Protein AF-A0A6J8CCS8-F1 (afdb_monomer)

Foldseek 3Di:
DDDDDFDDFPVDDDAGFQKAFPVVRGTHHPVRVVVQCPDPVRVPTDIDGDPDDPPVPQDADPVPRAGFFKAFPVVRDTDGPVCCVPVVVPTDIDTPVVVVVVVVVVVVVVVVVVVVVVVVVVVVVVVVVVVVVVVVVVVVVLLVVLVVVVVVVVVVVVVVVVVVVVVVVVVVVVVQVVLVVLVVVLVVLVVVLVVVVVVCPPPDPVVVVVVVVVSVVVNVPRDDRDDDDDDDDDDDDDDADPVNVCVSRPDDDDDPPDPDPPPDPDDDDDDDDDDDDDDDDDDDDDDDDDDDDDDDDPDDDPPVVVPPDPPCVVDDPPDPPPPPPPPDPPDDDDDDDDDDDDDDDDDDDDD

Nearest PDB structures (foldseek):
  6qaj-assembly1_B  TM=3.829E-01  e=9.002E-06  Tequatrovirus T4
  6h3a-assembly1_F  TM=3.407E-01  e=1.967E-05  Homo sapiens
  2csv-assembly1_A  TM=7.815E-01  e=1.418E-02  Homo sapiens

Organism: Mytilus coruscus (NCBI:txid42192)

InterPro domains:
  IPR000315 B-box-type zinc finger [PF00643] (58-94)
  IPR000315 B-box-type zinc finger [PS50119] (9-47)
  IPR000315 B-box-type zinc finger [PS50119] (56-96)
  IPR000315 B-box-type zinc finger [SM00336] (4-50)
  IPR000315 B-box-type zinc finger [SM00336] (56-96)
  IPR047153 TRIM45/56/19-like [PTHR25462] (4-299)

Solvent-accessible surface area (backbone atoms only — not comparable to full-atom values): 22884 Å² total; per-residue (Å²): 137,86,82,79,83,79,45,67,18,77,86,46,99,84,36,67,23,52,33,21,33,73,83,73,75,43,40,22,14,74,70,53,43,57,56,43,42,69,36,91,86,41,48,84,60,53,70,42,73,42,94,68,73,85,63,83,74,75,54,56,34,89,92,70,76,36,53,54,59,33,28,32,65,82,72,75,41,78,31,21,75,64,46,44,64,72,77,40,64,84,54,57,71,42,51,40,71,60,49,52,52,52,50,50,52,51,51,48,55,51,48,53,51,50,52,53,49,51,51,52,53,50,53,51,51,52,52,52,49,51,51,52,54,49,51,53,51,52,53,52,50,52,56,50,51,54,51,52,54,49,51,51,54,51,51,50,52,52,50,52,54,53,48,54,51,50,55,50,48,54,54,50,51,52,53,50,50,54,51,48,53,53,50,53,52,52,49,52,54,51,50,52,51,51,51,54,58,66,69,45,77,84,59,55,69,83,69,41,52,64,52,52,54,51,52,49,56,57,57,74,68,53,82,86,79,77,83,79,86,81,84,86,88,84,86,84,85,82,87,85,53,73,70,58,47,37,74,73,74,52,81,92,82,79,77,88,78,70,87,71,78,84,85,76,85,74,90,82,83,86,83,89,82,88,82,90,82,90,76,92,78,90,75,92,76,90,81,88,82,91,79,88,75,96,74,87,68,90,70,76,81,79,68,73,76,74,74,82,57,75,69,63,84,77,52,78,91,81,74,80,79,75,81,80,81,81,84,77,88,80,86,78,91,87,88,87,81,84,82,87,82,83,88,79,91,79,88,85,82,91,132

Secondary structure (DSSP, 8-state):
-PPP-PEEPSS-TT-EE-EEETTTTEEE-HHHHHHHHHSTTTTT--EEESS--------B-TTT--B--EEETTTTEEE-HHHHHHTSTTS-EEEHHHHHHHHHHHHHHHHHHHHHHHHHHHHHHHHHHHHHHHHHHHHHHHHHHHHHHHHHHHHHHHHHHHHHHHHHHHHHHHHHHHHHHHHHHHHHHHHHHHHHHHHGGGS-HHHHHHHHHHHHHHHHTS--PPPPP-PPP---PPP--HHHHHHHH------S-----GGG-S--------------------------------------TTSSS-GGGGS------GGGSS------S---S--------------

pLDDT: mean 72.2, std 25.81, range [23.92, 97.44]

Sequence (351 aa):
MAQAAFKSCEICDGGLAHHYCQQCDQLFCENCKTSHLRTKISKNHTFSIGRDSHQEEKLFCAEHEEPFIFYCVDCDTVVCKLCAVKTHNRHYMSEINESVLKLKEQLTKYAESKVKGLRKDIEMLDQKTMEYQSEVRSVIQSIIEDSERMKDLIDRKAGELIKSLKEDEERNLKILSTANSKFSYNLHKVNKVQTTIEDAAYMSDVALLPKLQQLQAEIDKMETIRTPGIPTVRYTRKKISQNETSKLFGDLSFSKAICRNYATQGREDNDATQGREDKEYTSSHTSGVVIKTSRSYPTGKTTNLYGDISEDWKKPSRKIKQEAFLKNKRSQYIRDTSGNNGGSRLLILDT

Radius of gyration: 51.82 Å; Cα contacts (8 Å, |Δi|>4): 176; chains: 1; bounding box: 105×61×149 Å

Structure (mmCIF, N/CA/C/O backbone):
data_AF-A0A6J8CCS8-F1
#
_entry.id   AF-A0A6J8CCS8-F1
#
loop_
_atom_site.group_PDB
_atom_site.id
_atom_site.type_symbol
_atom_site.label_atom_id
_atom_site.label_alt_id
_atom_site.label_comp_id
_atom_site.label_asym_id
_atom_site.label_entity_id
_atom_site.label_seq_id
_atom_site.pdbx_PDB_ins_code
_atom_site.Cartn_x
_atom_site.Cartn_y
_atom_site.Cartn_z
_atom_site.occupancy
_atom_site.B_iso_or_equiv
_atom_site.auth_seq_id
_atom_site.auth_comp_id
_atom_site.auth_asym_id
_atom_site.auth_atom_id
_atom_site.pdbx_PDB_model_num
ATOM 1 N N . MET A 1 1 ? 53.476 31.188 -39.061 1.00 30.86 1 MET A N 1
ATOM 2 C CA . MET A 1 1 ? 53.759 30.528 -37.769 1.00 30.86 1 MET A CA 1
ATOM 3 C C . MET A 1 1 ? 52.425 30.078 -37.181 1.00 30.86 1 MET A C 1
ATOM 5 O O . MET A 1 1 ? 51.713 30.912 -36.641 1.00 30.86 1 MET A O 1
ATOM 9 N N . ALA A 1 2 ? 52.016 28.826 -37.399 1.00 29.56 2 ALA A N 1
ATOM 10 C CA . ALA A 1 2 ? 50.737 28.313 -36.900 1.00 29.56 2 ALA A CA 1
ATOM 11 C C . ALA A 1 2 ? 50.881 27.909 -35.422 1.00 29.56 2 ALA A C 1
ATOM 13 O O . ALA A 1 2 ? 51.753 27.111 -35.086 1.00 29.56 2 ALA A O 1
ATOM 14 N N . GLN A 1 3 ? 50.065 28.489 -34.540 1.00 28.14 3 GLN A N 1
ATOM 15 C CA . GLN A 1 3 ? 49.981 28.094 -33.132 1.00 28.14 3 GLN A CA 1
ATOM 16 C C . GLN A 1 3 ? 49.256 26.748 -33.027 1.00 28.14 3 GLN A C 1
ATOM 18 O O . GLN A 1 3 ? 48.087 26.640 -33.388 1.00 28.14 3 GLN A O 1
ATOM 23 N N . ALA A 1 4 ? 49.953 25.727 -32.527 1.00 39.09 4 ALA A N 1
ATOM 24 C CA . ALA A 1 4 ? 49.353 24.453 -32.155 1.00 39.09 4 ALA A CA 1
ATOM 25 C C . ALA A 1 4 ? 48.383 24.668 -30.980 1.00 39.09 4 ALA A C 1
ATOM 27 O O . ALA A 1 4 ? 48.774 25.174 -29.927 1.00 39.09 4 ALA A O 1
ATOM 28 N N . ALA A 1 5 ? 47.113 24.300 -31.154 1.00 41.84 5 ALA A N 1
ATOM 29 C CA . ALA A 1 5 ? 46.128 24.326 -30.080 1.00 41.84 5 ALA A CA 1
ATOM 30 C C . ALA A 1 5 ? 46.440 23.204 -29.072 1.00 41.84 5 ALA A C 1
ATOM 32 O O . ALA A 1 5 ? 46.293 22.021 -29.383 1.00 41.84 5 ALA A O 1
ATOM 33 N N . PHE A 1 6 ? 46.885 23.560 -27.864 1.00 53.25 6 PHE A N 1
ATOM 34 C CA . PHE A 1 6 ? 47.124 22.593 -26.791 1.00 53.25 6 PHE A CA 1
ATOM 35 C C . PHE A 1 6 ? 45.788 22.045 -26.261 1.00 53.25 6 PHE A C 1
ATOM 37 O O . PHE A 1 6 ? 44.951 22.802 -25.771 1.00 53.25 6 PHE A O 1
ATOM 44 N N . LYS A 1 7 ? 45.581 20.727 -26.375 1.00 70.75 7 LYS A N 1
ATOM 45 C CA . LYS A 1 7 ? 44.397 20.007 -25.868 1.00 70.75 7 LYS A CA 1
ATOM 46 C C . LYS A 1 7 ? 44.601 19.605 -24.397 1.00 70.75 7 LYS A C 1
ATOM 48 O O . LYS A 1 7 ? 45.738 19.471 -23.949 1.00 70.75 7 LYS A O 1
ATOM 53 N N . SER A 1 8 ? 43.524 19.416 -23.636 1.00 81.88 8 SER A N 1
ATOM 54 C CA . SER A 1 8 ? 43.581 18.954 -22.239 1.00 81.88 8 SER A CA 1
ATOM 55 C C . SER A 1 8 ? 43.917 17.460 -22.138 1.00 81.88 8 SER A C 1
ATOM 57 O O . SER A 1 8 ? 43.617 16.683 -23.042 1.00 81.88 8 SER A O 1
ATOM 59 N N . CYS A 1 9 ? 44.545 17.055 -21.034 1.00 85.06 9 CYS A N 1
ATOM 60 C CA . CYS A 1 9 ? 44.796 15.654 -20.694 1.00 85.06 9 CYS A CA 1
ATOM 61 C C . CYS A 1 9 ? 43.473 14.894 -20.517 1.00 85.06 9 CYS A C 1
ATOM 63 O O . CYS A 1 9 ? 42.579 15.360 -19.822 1.00 85.06 9 CYS A O 1
ATOM 65 N N . GLU A 1 10 ? 43.357 13.707 -21.112 1.00 84.62 10 GLU A N 1
ATOM 66 C CA . GLU A 1 10 ? 42.148 12.865 -21.029 1.00 84.62 10 GLU A CA 1
ATOM 67 C C . GLU A 1 10 ? 42.150 11.950 -19.793 1.00 84.62 10 GLU A C 1
ATOM 69 O O . GLU A 1 10 ? 41.200 11.209 -19.549 1.00 84.62 10 GLU A O 1
ATOM 74 N N . ILE A 1 11 ? 43.232 12.001 -19.011 1.00 87.06 11 ILE A N 1
ATOM 75 C CA . ILE A 1 11 ? 43.442 11.192 -17.803 1.00 87.06 11 ILE A CA 1
ATOM 76 C C . ILE A 1 11 ? 43.304 12.031 -16.527 1.00 87.06 11 ILE A C 1
ATOM 78 O O . ILE A 1 11 ? 43.035 11.485 -15.458 1.00 87.06 11 ILE A O 1
ATOM 82 N N . CYS A 1 12 ? 43.507 13.350 -16.608 1.00 84.81 12 CYS A N 1
ATOM 83 C CA . CYS A 1 12 ? 43.393 14.243 -15.460 1.00 84.81 12 CYS A CA 1
ATOM 84 C C . CYS A 1 12 ? 42.902 15.638 -15.860 1.00 84.81 12 CYS A C 1
ATOM 86 O O . CYS A 1 12 ? 43.260 16.151 -16.916 1.00 84.81 12 CYS A O 1
ATOM 88 N N . ASP A 1 13 ? 42.168 16.290 -14.962 1.00 75.75 13 ASP A N 1
ATOM 89 C CA . ASP A 1 13 ? 41.479 17.556 -15.251 1.00 75.75 13 ASP A CA 1
ATOM 90 C C . ASP A 1 13 ? 42.394 18.800 -15.275 1.00 75.75 13 ASP A C 1
ATOM 92 O O . ASP A 1 13 ? 41.928 19.905 -15.536 1.00 75.75 13 ASP A O 1
ATOM 96 N N . GLY A 1 14 ? 43.696 18.655 -14.993 1.00 69.56 14 GLY A N 1
ATOM 97 C CA . GLY A 1 14 ? 44.598 19.794 -14.745 1.00 69.56 14 GLY A CA 1
ATOM 98 C C . GLY A 1 14 ? 45.818 19.923 -15.661 1.00 69.56 14 GLY A C 1
ATOM 99 O O . GLY A 1 14 ? 46.591 20.864 -15.500 1.00 69.56 14 GLY A O 1
ATOM 100 N N . GLY A 1 15 ? 46.051 18.985 -16.585 1.00 76.38 15 GLY A N 1
ATOM 101 C CA . GLY A 1 15 ? 47.265 18.967 -17.410 1.00 76.38 15 GLY A CA 1
ATOM 102 C C . GLY A 1 15 ? 47.020 19.365 -18.863 1.00 76.38 15 GLY A C 1
ATOM 103 O O . GLY A 1 15 ? 46.109 18.835 -19.495 1.00 76.38 15 GLY A O 1
ATOM 104 N N . LEU A 1 16 ? 47.879 20.214 -19.434 1.00 79.81 16 LEU A N 1
ATOM 105 C CA . LEU A 1 16 ? 47.972 20.357 -20.890 1.00 79.81 16 LEU A CA 1
ATOM 106 C C . LEU A 1 16 ? 48.584 19.077 -21.475 1.00 79.81 16 LEU A C 1
ATOM 108 O O . LEU A 1 16 ? 49.623 18.597 -21.010 1.00 79.81 16 LEU A O 1
ATOM 112 N N . ALA A 1 17 ? 47.910 18.487 -22.460 1.00 81.75 17 ALA A N 1
ATOM 113 C CA . ALA A 1 17 ? 48.375 17.284 -23.123 1.00 81.75 17 ALA A CA 1
ATOM 114 C C . ALA A 1 17 ? 49.354 17.635 -24.241 1.00 81.75 17 ALA A C 1
ATOM 116 O O . ALA A 1 17 ? 49.004 18.293 -25.221 1.00 81.75 17 ALA A O 1
ATOM 117 N N . HIS A 1 18 ? 50.578 17.137 -24.095 1.00 79.69 18 HIS A N 1
ATOM 118 C CA . HIS A 1 18 ? 51.637 17.263 -25.094 1.00 79.69 18 HIS A CA 1
ATOM 119 C C . HIS A 1 18 ? 51.959 15.922 -25.758 1.00 79.69 18 HIS A C 1
ATOM 121 O O . HIS A 1 18 ? 52.613 15.908 -26.796 1.00 79.69 18 HIS A O 1
ATOM 127 N N . HIS A 1 19 ? 51.486 14.805 -25.192 1.00 84.19 19 HIS A N 1
ATOM 128 C CA . HIS A 1 19 ? 51.842 13.457 -25.627 1.00 84.19 19 HIS A CA 1
ATOM 129 C C . HIS A 1 19 ? 50.600 12.649 -25.984 1.00 84.19 19 HIS A C 1
ATOM 131 O O . HIS A 1 19 ? 49.616 12.665 -25.250 1.00 84.19 19 HIS A O 1
ATOM 137 N N . TYR A 1 20 ? 50.652 11.909 -27.082 1.00 85.88 20 TYR A N 1
ATOM 138 C CA . TYR A 1 20 ? 49.590 11.016 -27.533 1.00 85.88 20 TYR A CA 1
ATOM 139 C C . TYR A 1 20 ? 50.084 9.570 -27.511 1.00 85.88 20 TYR A C 1
ATOM 141 O O . TYR A 1 20 ? 51.125 9.277 -28.091 1.00 85.88 20 TYR A O 1
ATOM 149 N N . CYS A 1 21 ? 49.362 8.674 -26.837 1.00 86.62 21 CYS A N 1
ATOM 150 C CA . CYS A 1 21 ? 49.686 7.249 -26.811 1.00 86.62 21 CYS A CA 1
ATOM 151 C C . CYS A 1 21 ? 49.012 6.536 -27.986 1.00 86.62 21 CYS A C 1
ATOM 153 O O . CYS A 1 21 ? 47.787 6.429 -28.012 1.00 86.62 21 CYS A O 1
ATOM 155 N N . GLN A 1 22 ? 49.799 5.988 -28.913 1.00 82.56 22 GLN A N 1
ATOM 156 C CA . GLN A 1 22 ? 49.279 5.361 -30.136 1.00 82.56 22 GLN A CA 1
ATOM 157 C C . GLN A 1 22 ? 48.454 4.096 -29.863 1.00 82.56 22 GLN A C 1
ATOM 159 O O . GLN A 1 22 ? 47.491 3.818 -30.566 1.00 82.56 22 GLN A O 1
ATOM 164 N N . GLN A 1 23 ? 48.807 3.337 -28.824 1.00 87.50 23 GLN A N 1
ATOM 165 C CA . GLN A 1 23 ? 48.129 2.090 -28.463 1.00 87.50 23 GLN A CA 1
ATOM 166 C C . GLN A 1 23 ? 46.839 2.316 -27.662 1.00 87.50 23 GLN A C 1
ATOM 168 O O . GLN A 1 23 ? 45.975 1.444 -27.636 1.00 87.50 23 GLN A O 1
ATOM 173 N N . CYS A 1 24 ? 46.715 3.454 -26.974 1.00 85.50 24 CYS A N 1
ATOM 174 C CA . CYS A 1 24 ? 45.546 3.772 -26.148 1.00 85.50 24 CYS A CA 1
ATOM 175 C C . CYS A 1 24 ? 44.609 4.796 -26.796 1.00 85.50 24 CYS A C 1
ATOM 177 O O . CYS A 1 24 ? 43.526 5.004 -26.260 1.00 85.50 24 CYS A O 1
ATOM 179 N N . ASP A 1 25 ? 45.028 5.416 -27.905 1.00 84.06 25 ASP A N 1
ATOM 180 C CA . ASP A 1 25 ? 44.334 6.517 -28.584 1.00 84.06 25 ASP A CA 1
ATOM 181 C C . ASP A 1 25 ? 43.909 7.623 -27.605 1.00 84.06 25 ASP A C 1
ATOM 183 O O . ASP A 1 25 ? 42.755 8.038 -27.532 1.00 84.06 25 ASP A O 1
ATOM 187 N N . GLN A 1 26 ? 44.861 8.042 -26.767 1.00 85.31 26 GLN A N 1
ATOM 188 C CA . GLN A 1 26 ? 44.605 8.947 -25.648 1.00 85.31 26 GLN A CA 1
ATOM 189 C C . GLN A 1 26 ? 45.673 10.030 -25.523 1.00 85.31 26 GLN A C 1
ATOM 191 O O . GLN A 1 26 ? 46.853 9.806 -25.814 1.00 85.31 26 GLN A O 1
ATOM 196 N N . LEU A 1 27 ? 45.250 11.209 -25.063 1.00 87.06 27 LEU A N 1
ATOM 197 C CA . LEU A 1 27 ? 46.104 12.375 -24.826 1.00 87.06 27 LEU A CA 1
ATOM 198 C C . LEU A 1 27 ? 46.523 12.498 -23.355 1.00 87.06 27 LEU A C 1
ATOM 200 O O . LEU A 1 27 ? 45.697 12.502 -22.443 1.00 87.06 27 LEU A O 1
ATOM 204 N N . PHE A 1 28 ? 47.826 12.663 -23.132 1.00 88.50 28 PHE A N 1
ATOM 205 C CA . PHE A 1 28 ? 48.467 12.674 -21.823 1.00 88.50 28 PHE A CA 1
ATOM 206 C C . PHE A 1 28 ? 49.293 13.952 -21.624 1.00 88.50 28 PHE A C 1
ATOM 208 O O . PHE A 1 28 ? 50.039 14.394 -22.506 1.00 88.50 28 PHE A O 1
ATOM 215 N N . CYS A 1 29 ? 49.227 14.519 -20.419 1.00 90.19 29 CYS A N 1
ATOM 216 C CA . CYS A 1 29 ? 50.268 15.424 -19.932 1.00 90.19 29 CYS A CA 1
ATOM 217 C C . CYS A 1 29 ? 51.536 14.634 -19.552 1.00 90.19 29 CYS A C 1
ATOM 219 O O . CYS A 1 29 ? 51.493 13.408 -19.416 1.00 90.19 29 CYS A O 1
ATOM 221 N N . GLU A 1 30 ? 52.664 15.317 -19.339 1.00 87.31 30 GLU A N 1
ATOM 222 C CA . GLU A 1 30 ? 53.950 14.680 -18.989 1.00 87.31 30 GLU A CA 1
ATOM 223 C C . GLU A 1 30 ? 53.833 13.723 -17.783 1.00 87.31 30 GLU A C 1
ATOM 225 O O . GLU A 1 30 ? 54.311 12.586 -17.808 1.00 87.31 30 GLU A O 1
ATOM 230 N N . ASN A 1 31 ? 53.105 14.140 -16.744 1.00 88.50 31 ASN A N 1
ATOM 231 C CA . ASN A 1 31 ? 52.922 13.347 -15.525 1.00 88.50 31 ASN A CA 1
ATOM 232 C C . ASN A 1 31 ? 52.059 12.098 -15.759 1.00 88.50 31 ASN A C 1
ATOM 234 O O . ASN A 1 31 ? 52.303 11.038 -15.175 1.00 88.50 31 ASN A O 1
ATOM 238 N N . CYS A 1 32 ? 51.050 12.200 -16.627 1.00 90.00 32 CYS A N 1
ATOM 239 C CA . CYS A 1 32 ? 50.202 11.059 -16.955 1.00 90.00 32 CYS A CA 1
ATOM 240 C C . CYS A 1 32 ? 50.934 10.079 -17.880 1.00 90.00 32 CYS A C 1
ATOM 242 O O . CYS A 1 32 ? 50.815 8.876 -17.679 1.00 90.00 32 CYS A O 1
ATOM 244 N N . LYS A 1 33 ? 51.758 10.559 -18.823 1.00 89.69 33 LYS A N 1
ATOM 245 C CA . LYS A 1 33 ? 52.617 9.712 -19.670 1.00 89.69 33 LYS A CA 1
ATOM 246 C C . LYS A 1 33 ? 53.603 8.893 -18.839 1.00 89.69 33 LYS A C 1
ATOM 248 O O . LYS A 1 33 ? 53.708 7.682 -19.015 1.00 89.69 33 LYS A O 1
ATOM 253 N N . THR A 1 34 ? 54.327 9.541 -17.929 1.00 87.44 34 THR A N 1
ATOM 254 C CA . THR A 1 34 ? 55.315 8.865 -17.070 1.00 87.44 34 THR A CA 1
ATOM 255 C C . THR A 1 34 ? 54.656 7.822 -16.169 1.00 87.44 34 THR A C 1
ATOM 257 O O . THR A 1 34 ? 55.160 6.706 -16.037 1.00 87.44 34 THR A O 1
ATOM 260 N N . SER A 1 35 ? 53.484 8.140 -15.617 1.00 89.00 35 SER A N 1
ATOM 261 C CA . SER A 1 35 ? 52.681 7.190 -14.840 1.00 89.00 35 SER A CA 1
ATOM 262 C C . SER A 1 35 ? 52.191 6.015 -15.690 1.00 89.00 35 SER A C 1
ATOM 264 O O . SER A 1 35 ? 52.268 4.868 -15.249 1.00 89.00 35 SER A O 1
ATOM 266 N N . HIS A 1 36 ? 51.753 6.286 -16.922 1.00 90.69 36 HIS A N 1
ATOM 267 C CA . HIS A 1 36 ? 51.305 5.285 -17.890 1.00 90.69 36 HIS A CA 1
ATOM 268 C C . HIS A 1 36 ? 52.424 4.307 -18.250 1.00 90.69 36 HIS A C 1
ATOM 270 O O . HIS A 1 36 ? 52.242 3.099 -18.137 1.00 90.69 36 HIS A O 1
ATOM 276 N N . LEU A 1 37 ? 53.623 4.794 -18.572 1.00 87.62 37 LEU A N 1
ATOM 277 C CA . LEU A 1 37 ? 54.781 3.945 -18.895 1.00 87.62 37 LEU A CA 1
ATOM 278 C C . LEU A 1 37 ? 55.310 3.143 -17.692 1.00 87.62 37 LEU A C 1
ATOM 280 O O . LEU A 1 37 ? 56.060 2.183 -17.860 1.00 87.62 37 LEU A O 1
ATOM 284 N N . ARG A 1 38 ? 54.926 3.503 -16.462 1.00 88.94 38 ARG A N 1
ATOM 285 C CA . ARG A 1 38 ? 55.321 2.772 -15.250 1.00 88.94 38 ARG A CA 1
ATOM 286 C C . ARG A 1 38 ? 54.456 1.536 -14.992 1.00 88.94 38 ARG A C 1
ATOM 288 O O . ARG A 1 38 ? 54.856 0.670 -14.212 1.00 88.94 38 ARG A O 1
ATOM 295 N N . THR A 1 39 ? 53.277 1.431 -15.608 1.00 86.38 39 THR A N 1
ATOM 296 C CA . THR A 1 39 ? 52.419 0.253 -15.424 1.00 86.38 39 THR A CA 1
ATOM 297 C C . THR A 1 39 ? 52.924 -0.926 -16.258 1.00 86.38 39 THR A C 1
ATOM 299 O O . THR A 1 39 ? 53.454 -0.749 -17.352 1.00 86.38 39 THR A O 1
ATOM 302 N N . LYS A 1 40 ? 52.749 -2.158 -15.760 1.00 81.62 40 LYS A N 1
ATOM 303 C CA . LYS A 1 40 ? 53.219 -3.374 -16.454 1.00 81.62 40 LYS A CA 1
ATOM 304 C C . LYS A 1 40 ? 52.600 -3.558 -17.846 1.00 81.62 40 LYS A C 1
ATOM 306 O O . LYS A 1 40 ? 53.221 -4.194 -18.686 1.00 81.62 40 LYS A O 1
ATOM 311 N N . ILE A 1 41 ? 51.398 -3.024 -18.065 1.00 83.50 41 ILE A N 1
ATOM 312 C CA . ILE A 1 41 ? 50.613 -3.228 -19.289 1.00 83.50 41 ILE A CA 1
ATOM 313 C C . ILE A 1 41 ? 51.045 -2.241 -20.377 1.00 83.50 41 ILE A C 1
ATOM 315 O O . ILE A 1 41 ? 51.215 -2.634 -21.522 1.00 83.50 41 ILE A O 1
ATOM 319 N N . SER A 1 42 ? 51.286 -0.980 -20.016 1.00 84.38 42 SER A N 1
ATOM 320 C CA . SER A 1 42 ? 51.572 0.095 -20.974 1.00 84.38 42 SER A CA 1
ATOM 321 C C . SER A 1 42 ? 53.037 0.531 -21.027 1.00 84.38 42 SER A C 1
ATOM 323 O O . SER A 1 42 ? 53.355 1.541 -21.648 1.00 84.38 42 SER A O 1
ATOM 325 N N . LYS A 1 43 ? 53.955 -0.232 -20.418 1.00 87.44 43 LYS A N 1
ATOM 326 C CA . LYS A 1 43 ? 55.396 0.082 -20.372 1.00 87.44 43 LYS A CA 1
ATOM 327 C C . LYS A 1 43 ? 56.052 0.230 -21.749 1.00 87.44 43 LYS A C 1
ATOM 329 O O . LYS A 1 43 ? 56.984 1.013 -21.892 1.00 87.44 43 LYS A O 1
ATOM 334 N N . ASN A 1 44 ? 55.556 -0.502 -22.745 1.00 85.00 44 ASN A N 1
ATOM 335 C CA . ASN A 1 44 ? 56.090 -0.502 -24.110 1.00 85.00 44 ASN A CA 1
ATOM 336 C C . ASN A 1 44 ? 55.233 0.327 -25.081 1.00 85.00 44 ASN A C 1
ATOM 338 O O . ASN A 1 44 ? 55.362 0.174 -26.292 1.00 85.00 44 ASN A O 1
ATOM 342 N N . HIS A 1 45 ? 54.313 1.152 -24.574 1.00 88.19 45 HIS A N 1
ATOM 343 C CA . HIS A 1 45 ? 53.496 1.998 -25.435 1.00 88.19 45 HIS A CA 1
ATOM 344 C C . HIS A 1 45 ? 54.311 3.177 -25.977 1.00 88.19 45 HIS A C 1
ATOM 346 O O . HIS A 1 45 ? 55.144 3.762 -25.285 1.00 88.19 45 HIS A O 1
ATOM 352 N N . THR A 1 46 ? 54.037 3.545 -27.222 1.00 84.25 46 THR A N 1
ATOM 353 C CA . THR A 1 46 ? 54.736 4.592 -27.964 1.00 84.25 46 THR A CA 1
ATOM 354 C C . THR A 1 46 ? 53.970 5.898 -27.824 1.00 84.25 46 THR A C 1
ATOM 356 O O . THR A 1 46 ? 52.739 5.919 -27.918 1.00 84.25 46 THR A O 1
ATOM 359 N N . PHE A 1 47 ? 54.701 6.993 -27.610 1.00 85.50 47 PHE A N 1
ATOM 360 C CA . PHE A 1 47 ? 54.131 8.332 -27.505 1.00 85.50 47 PHE A CA 1
ATOM 361 C C . PHE A 1 47 ? 54.630 9.247 -28.627 1.00 85.50 47 PHE A C 1
ATOM 363 O O . PHE A 1 47 ? 55.834 9.310 -28.865 1.00 85.50 47 PHE A O 1
ATOM 370 N N . SER A 1 48 ? 53.723 9.995 -29.256 1.00 81.81 48 SER A N 1
ATOM 371 C CA . SER A 1 48 ? 54.034 11.083 -30.195 1.00 81.81 48 SER A CA 1
ATOM 372 C C . SER A 1 48 ? 53.718 12.450 -29.582 1.00 81.81 48 SER A C 1
ATOM 374 O O . SER A 1 48 ? 52.935 12.546 -28.634 1.00 81.81 48 SER A O 1
ATOM 376 N N . ILE A 1 49 ? 54.333 13.517 -30.101 1.00 75.88 49 ILE A N 1
ATOM 377 C CA . ILE A 1 49 ? 54.064 14.890 -29.653 1.00 75.88 49 ILE A CA 1
ATOM 378 C C . ILE A 1 49 ? 52.791 15.387 -30.346 1.00 75.88 49 ILE A C 1
ATOM 380 O O . ILE A 1 49 ? 52.770 15.549 -31.562 1.00 75.88 49 ILE A O 1
ATOM 384 N N . GLY A 1 50 ? 51.733 15.627 -29.567 1.00 66.00 50 GLY A N 1
ATOM 385 C CA . GLY A 1 50 ? 50.407 15.986 -30.080 1.00 66.00 50 GLY A CA 1
ATOM 386 C C . GLY A 1 50 ? 49.706 14.857 -30.854 1.00 66.00 50 GLY A C 1
ATOM 387 O O . GLY A 1 50 ? 50.259 13.780 -31.075 1.00 66.00 50 GLY A O 1
ATOM 388 N N . ARG A 1 51 ? 48.451 15.111 -31.258 1.00 64.62 51 ARG A N 1
ATOM 389 C CA . ARG A 1 51 ? 47.659 14.202 -32.114 1.00 64.62 51 ARG A CA 1
ATOM 390 C C . ARG A 1 51 ? 47.903 14.445 -33.618 1.00 64.62 51 ARG A C 1
ATOM 392 O O . ARG A 1 51 ? 47.238 13.823 -34.434 1.00 64.62 51 ARG A O 1
ATOM 399 N N . ASP A 1 52 ? 48.852 15.321 -33.967 1.00 51.91 52 ASP A N 1
ATOM 400 C CA . ASP A 1 52 ? 49.084 15.775 -35.339 1.00 51.91 52 ASP A CA 1
ATOM 401 C C . ASP A 1 52 ? 50.486 15.404 -35.830 1.00 51.91 52 ASP A C 1
ATOM 403 O O . ASP A 1 52 ? 51.451 16.157 -35.717 1.00 51.91 52 ASP A O 1
ATOM 407 N N . SER A 1 53 ? 50.551 14.255 -36.487 1.00 44.28 53 SER A N 1
ATOM 408 C CA . SER A 1 53 ? 51.352 14.113 -37.694 1.00 44.28 53 SER A CA 1
ATOM 409 C C . SER A 1 53 ? 50.412 13.654 -38.802 1.00 44.28 53 SER A C 1
ATOM 411 O O . SER A 1 53 ? 50.402 12.487 -39.176 1.00 44.28 53 SER A O 1
ATOM 413 N N . HIS A 1 54 ? 49.641 14.583 -39.373 1.00 46.75 54 HIS A N 1
ATOM 414 C CA . HIS A 1 54 ? 49.261 14.458 -40.780 1.00 46.75 54 HIS A CA 1
ATOM 415 C C . HIS A 1 54 ? 50.526 14.665 -41.633 1.00 46.75 54 HIS A C 1
ATOM 417 O O . HIS A 1 54 ? 50.634 15.609 -42.408 1.00 46.75 54 HIS A O 1
ATOM 423 N N . GLN A 1 55 ? 51.524 13.795 -41.469 1.00 45.72 55 GLN A N 1
ATOM 424 C CA . GLN A 1 55 ? 52.231 13.356 -42.653 1.00 45.72 55 GLN A CA 1
ATOM 425 C C . GLN A 1 55 ? 51.195 12.509 -43.378 1.00 45.72 55 GLN A C 1
ATOM 427 O O . GLN A 1 55 ? 50.642 11.577 -42.797 1.00 45.72 55 GLN A O 1
ATOM 432 N N . GLU A 1 56 ? 50.842 12.893 -44.600 1.00 54.28 56 GLU A N 1
ATOM 433 C CA . GLU A 1 56 ? 50.204 11.965 -45.523 1.00 54.28 56 GLU A CA 1
ATOM 434 C C . GLU A 1 56 ? 51.186 10.803 -45.696 1.00 54.28 56 GLU A C 1
ATOM 436 O O . GLU A 1 56 ? 52.047 10.827 -46.577 1.00 54.28 56 GLU A O 1
ATOM 441 N N . GLU A 1 57 ? 51.139 9.823 -44.791 1.00 58.78 57 GLU A N 1
ATOM 442 C CA . GLU A 1 57 ? 51.818 8.554 -44.975 1.00 58.78 57 GLU A CA 1
ATOM 443 C C . GLU A 1 57 ? 51.156 7.928 -46.192 1.00 58.78 57 GLU A C 1
ATOM 445 O O . GLU A 1 57 ? 50.078 7.336 -46.129 1.00 58.78 57 GLU A O 1
ATOM 450 N N . LYS A 1 58 ? 51.772 8.162 -47.350 1.00 65.56 58 LYS A N 1
ATOM 451 C CA . LYS A 1 58 ? 51.389 7.492 -48.579 1.00 65.56 58 LYS A CA 1
ATOM 452 C C . LYS A 1 58 ? 51.594 6.012 -48.313 1.00 65.56 58 LYS A C 1
ATOM 454 O O . LYS A 1 58 ? 52.715 5.564 -48.097 1.00 65.56 58 LYS A O 1
ATOM 459 N N . LEU A 1 59 ? 50.496 5.273 -48.266 1.00 80.50 59 LEU A N 1
ATOM 460 C CA . LEU A 1 59 ? 50.544 3.826 -48.194 1.00 80.50 59 LEU A CA 1
ATOM 461 C C . LEU A 1 59 ? 50.903 3.307 -49.587 1.00 80.50 59 LEU A C 1
ATOM 463 O O . LEU A 1 59 ? 50.332 3.748 -50.590 1.00 80.50 59 LEU A O 1
ATOM 467 N N . PHE A 1 60 ? 51.867 2.394 -49.641 1.00 84.50 60 PHE A N 1
ATOM 468 C CA . PHE A 1 60 ? 52.393 1.841 -50.884 1.00 84.50 60 PHE A CA 1
ATOM 469 C C . PHE A 1 60 ? 51.914 0.405 -51.091 1.00 84.50 60 PHE A C 1
ATOM 471 O O . PHE A 1 60 ? 51.742 -0.366 -50.146 1.00 84.50 60 PHE A O 1
ATOM 478 N N . CYS A 1 61 ? 51.718 0.042 -52.354 1.00 88.75 61 CYS A N 1
ATOM 479 C CA . CYS A 1 61 ? 51.458 -1.322 -52.779 1.00 88.75 61 CYS A CA 1
ATOM 480 C C . CYS A 1 61 ? 52.703 -2.183 -52.554 1.00 88.75 61 CYS A C 1
ATOM 482 O O . CYS A 1 61 ? 53.766 -1.875 -53.083 1.00 88.75 61 CYS A O 1
ATOM 484 N N . ALA A 1 62 ? 52.559 -3.291 -51.827 1.00 86.12 62 ALA A N 1
ATOM 485 C CA . ALA A 1 62 ? 53.672 -4.189 -51.519 1.00 86.12 62 ALA A CA 1
ATOM 486 C C . ALA A 1 62 ? 54.287 -4.866 -52.760 1.00 86.12 62 ALA A C 1
ATOM 488 O O . ALA A 1 62 ? 55.466 -5.191 -52.752 1.00 86.12 62 ALA A O 1
ATOM 489 N N . GLU A 1 63 ? 53.506 -5.080 -53.824 1.00 86.88 63 GLU A N 1
ATOM 490 C CA . GLU A 1 63 ? 53.983 -5.748 -55.048 1.00 86.88 63 GLU A CA 1
ATOM 491 C C . GLU A 1 63 ? 54.712 -4.809 -56.011 1.00 86.88 63 GLU A C 1
ATOM 493 O O . GLU A 1 63 ? 55.523 -5.248 -56.822 1.00 86.88 63 GLU A O 1
ATOM 498 N N . HIS A 1 64 ? 54.371 -3.523 -55.971 1.00 87.69 64 HIS A N 1
ATOM 499 C CA . HIS A 1 64 ? 54.763 -2.563 -56.998 1.00 87.69 64 HIS A CA 1
ATOM 500 C C . HIS A 1 64 ? 55.534 -1.365 -56.444 1.00 87.69 64 HIS A C 1
ATOM 502 O O . HIS A 1 64 ? 56.004 -0.562 -57.236 1.00 87.69 64 HIS A O 1
ATOM 508 N N . GLU A 1 65 ? 55.616 -1.219 -55.117 1.00 85.62 65 GLU A N 1
ATOM 509 C CA . GLU A 1 65 ? 56.237 -0.080 -54.422 1.00 85.62 65 GLU A CA 1
ATOM 510 C C . GLU A 1 65 ? 55.672 1.291 -54.858 1.00 85.62 65 GLU A C 1
ATOM 512 O O . GLU A 1 65 ? 56.299 2.334 -54.701 1.00 85.62 65 GLU A O 1
ATOM 517 N N . GLU A 1 66 ? 54.439 1.298 -55.373 1.00 83.81 66 GLU A N 1
ATOM 518 C CA . GLU A 1 66 ? 53.722 2.477 -55.875 1.00 83.81 66 GLU A CA 1
ATOM 519 C C . GLU A 1 66 ? 52.616 2.904 -54.895 1.00 83.81 66 GLU A C 1
ATOM 521 O O . GLU A 1 66 ? 51.968 2.035 -54.300 1.00 83.81 66 GLU A O 1
ATOM 526 N N . PRO A 1 67 ? 52.337 4.210 -54.730 1.00 86.75 67 PRO A N 1
ATOM 527 C CA . PRO A 1 67 ? 51.316 4.678 -53.801 1.00 86.75 67 PRO A CA 1
ATOM 528 C C . PRO A 1 67 ? 49.914 4.219 -54.223 1.00 86.75 67 PRO A C 1
ATOM 530 O O . PRO A 1 67 ? 49.572 4.171 -55.411 1.00 86.75 67 PRO A O 1
ATOM 533 N N . PHE A 1 68 ? 49.071 3.914 -53.238 1.00 88.69 68 PHE A N 1
ATOM 534 C CA . PHE A 1 68 ? 47.649 3.684 -53.471 1.00 88.69 68 PHE A CA 1
ATOM 535 C C . PHE A 1 68 ? 46.963 4.997 -53.859 1.00 88.69 68 PHE A C 1
ATOM 537 O O . PHE A 1 68 ? 47.036 5.981 -53.125 1.00 88.69 68 PHE A O 1
ATOM 544 N N . ILE A 1 69 ? 46.297 5.011 -55.017 1.00 87.94 69 ILE A N 1
ATOM 545 C CA . ILE A 1 69 ? 45.638 6.215 -55.560 1.00 87.94 69 ILE A CA 1
ATOM 546 C C . ILE A 1 69 ? 44.194 5.966 -56.024 1.00 87.94 69 ILE A C 1
ATOM 548 O O . ILE A 1 69 ? 43.428 6.920 -56.160 1.00 87.94 69 ILE A O 1
ATOM 552 N N . PHE A 1 70 ? 43.794 4.700 -56.201 1.00 90.25 70 PHE A N 1
ATOM 553 C CA . PHE A 1 70 ? 42.435 4.305 -56.582 1.00 90.25 70 PHE A CA 1
ATOM 554 C C . PHE A 1 70 ? 41.793 3.398 -55.528 1.00 90.25 70 PHE A C 1
ATOM 556 O O . PHE A 1 70 ? 42.482 2.708 -54.779 1.00 90.25 70 PHE A O 1
ATOM 563 N N . TYR A 1 71 ? 40.465 3.385 -55.488 1.00 93.31 71 TYR A N 1
ATOM 564 C CA . TYR A 1 71 ? 39.660 2.415 -54.756 1.00 93.31 71 TYR A CA 1
ATOM 565 C C . TYR A 1 71 ? 38.885 1.565 -55.768 1.00 93.31 71 TYR A C 1
ATOM 567 O O . TYR A 1 71 ? 38.191 2.096 -56.634 1.00 93.31 71 TYR A O 1
ATOM 575 N N . CYS A 1 72 ? 39.047 0.247 -55.681 1.00 93.31 72 CYS A N 1
ATOM 576 C CA . CYS A 1 72 ? 38.340 -0.723 -56.505 1.00 93.31 72 CYS A CA 1
ATOM 577 C C . CYS A 1 72 ? 37.038 -1.105 -55.801 1.00 93.31 72 CYS A C 1
ATOM 579 O O . CYS A 1 72 ? 37.068 -1.869 -54.836 1.00 93.31 72 CYS A O 1
ATOM 581 N N . VAL A 1 73 ? 35.902 -0.612 -56.294 1.00 90.19 73 VAL A N 1
ATOM 582 C CA . VAL A 1 73 ? 34.590 -0.806 -55.650 1.00 90.19 73 VAL A CA 1
ATOM 583 C C . VAL A 1 73 ? 34.176 -2.276 -55.650 1.00 90.19 73 VAL A C 1
ATOM 585 O O . VAL A 1 73 ? 33.667 -2.765 -54.649 1.00 90.19 73 VAL A O 1
ATOM 588 N N . ASP A 1 74 ? 34.465 -3.008 -56.727 1.00 92.81 74 ASP A N 1
ATOM 589 C CA . ASP A 1 74 ? 34.083 -4.424 -56.845 1.00 92.81 74 ASP A CA 1
ATOM 590 C C . ASP A 1 74 ? 34.857 -5.343 -55.885 1.00 92.81 74 ASP A C 1
ATOM 592 O O . ASP A 1 74 ? 34.402 -6.440 -55.571 1.00 92.81 74 ASP A O 1
ATOM 596 N N . CYS A 1 75 ? 36.037 -4.909 -55.431 1.00 92.62 75 CYS A N 1
ATOM 597 C CA . CYS A 1 75 ? 36.891 -5.674 -54.519 1.00 92.62 75 CYS A CA 1
ATOM 598 C C . CYS A 1 75 ? 36.897 -5.125 -53.092 1.00 92.62 75 CYS A C 1
ATOM 600 O O . CYS A 1 75 ? 37.432 -5.792 -52.215 1.00 92.62 75 CYS A O 1
ATOM 602 N N . ASP A 1 76 ? 36.339 -3.932 -52.873 1.00 91.19 76 ASP A N 1
ATOM 603 C CA . ASP A 1 76 ? 36.416 -3.188 -51.613 1.00 91.19 76 ASP A CA 1
ATOM 604 C C . ASP A 1 76 ? 37.865 -2.984 -51.114 1.00 91.19 76 ASP A C 1
ATOM 606 O O . ASP A 1 76 ? 38.193 -3.166 -49.943 1.00 91.19 76 ASP A O 1
ATOM 610 N N . THR A 1 77 ? 38.779 -2.626 -52.026 1.00 90.75 77 THR A N 1
ATOM 611 C CA . THR A 1 77 ? 40.215 -2.471 -51.717 1.00 90.75 77 THR A CA 1
ATOM 612 C C . THR A 1 77 ? 40.838 -1.251 -52.385 1.00 90.75 77 THR A C 1
ATOM 614 O O . THR A 1 77 ? 40.487 -0.893 -53.510 1.00 90.75 77 THR A O 1
ATOM 617 N N . VAL A 1 78 ? 41.836 -0.645 -51.736 1.00 91.94 78 VAL A N 1
ATOM 618 C CA . VAL A 1 78 ? 42.688 0.383 -52.358 1.00 91.94 78 VAL A CA 1
ATOM 619 C C . VAL A 1 78 ? 43.723 -0.254 -53.288 1.00 91.94 78 VAL A C 1
ATOM 621 O O . VAL A 1 78 ? 44.275 -1.309 -52.986 1.00 91.94 78 VAL A O 1
ATOM 624 N N . VAL A 1 79 ? 43.988 0.376 -54.432 1.00 91.38 79 VAL A N 1
ATOM 625 C CA . VAL A 1 79 ? 44.867 -0.158 -55.482 1.00 91.38 79 VAL A CA 1
ATOM 626 C C . VAL A 1 79 ? 45.789 0.929 -56.052 1.00 91.38 79 VAL A C 1
ATOM 628 O O . VAL A 1 79 ? 45.434 2.109 -56.138 1.00 91.38 79 VAL A O 1
ATOM 631 N N . CYS A 1 80 ? 47.023 0.545 -56.401 1.00 92.50 80 CYS A N 1
ATOM 632 C CA . CYS A 1 80 ? 47.954 1.423 -57.113 1.00 92.50 80 CYS A CA 1
ATOM 633 C C . CYS A 1 80 ? 47.650 1.409 -58.620 1.00 92.50 80 CYS A C 1
ATOM 635 O O . CYS A 1 80 ? 46.875 0.583 -59.114 1.00 92.50 80 CYS A O 1
ATOM 637 N N . LYS A 1 81 ? 48.299 2.296 -59.383 1.00 90.75 81 LYS A N 1
ATOM 638 C CA . LYS A 1 81 ? 48.096 2.409 -60.837 1.00 90.75 81 LYS A CA 1
ATOM 639 C C . LYS A 1 81 ? 48.370 1.102 -61.595 1.00 90.75 81 LYS A C 1
ATOM 641 O O . LYS A 1 81 ? 47.671 0.800 -62.558 1.00 90.75 81 LYS A O 1
ATOM 646 N N . LEU A 1 82 ? 49.374 0.328 -61.174 1.00 91.62 82 LEU A N 1
ATOM 647 C CA . LEU A 1 82 ? 49.743 -0.927 -61.839 1.00 91.62 82 LEU A CA 1
ATOM 648 C C . LEU A 1 82 ? 48.732 -2.046 -61.559 1.00 91.62 82 LEU A C 1
ATOM 650 O O . LEU A 1 82 ? 48.320 -2.726 -62.499 1.00 91.62 82 LEU A O 1
ATOM 654 N N . CYS A 1 83 ? 48.265 -2.184 -60.316 1.00 91.75 83 CYS A N 1
ATOM 655 C CA . CYS A 1 83 ? 47.188 -3.116 -59.964 1.00 91.75 83 CYS A CA 1
ATOM 656 C C . CYS A 1 83 ? 45.894 -2.796 -60.729 1.00 91.75 83 CYS A C 1
ATOM 658 O O . CYS A 1 83 ? 45.258 -3.699 -61.270 1.00 91.75 83 CYS A O 1
ATOM 660 N N . ALA A 1 84 ? 45.544 -1.512 -60.861 1.00 90.00 84 ALA A N 1
ATOM 661 C CA . ALA A 1 84 ? 44.352 -1.101 -61.602 1.00 90.00 84 ALA A CA 1
ATOM 662 C C . ALA A 1 84 ? 44.355 -1.595 -63.065 1.00 90.00 84 ALA A C 1
ATOM 664 O O . ALA A 1 84 ? 43.317 -1.997 -63.577 1.00 90.00 84 ALA A O 1
ATOM 665 N N . VAL A 1 85 ? 45.520 -1.620 -63.726 1.00 90.88 85 VAL A N 1
ATOM 666 C CA . VAL A 1 85 ? 45.650 -2.026 -65.141 1.00 90.88 85 VAL A CA 1
ATOM 667 C C . VAL A 1 85 ? 45.916 -3.523 -65.321 1.00 90.88 85 VAL A C 1
ATOM 669 O O . VAL A 1 85 ? 45.547 -4.083 -66.352 1.00 90.88 85 VAL A O 1
ATOM 672 N N . LYS A 1 86 ? 46.581 -4.183 -64.367 1.00 91.00 86 LYS A N 1
ATOM 673 C CA . LYS A 1 86 ? 46.973 -5.596 -64.505 1.00 91.00 86 LYS A CA 1
ATOM 674 C C . LYS A 1 86 ? 45.949 -6.560 -63.921 1.00 91.00 86 LYS A C 1
ATOM 676 O O . LYS A 1 86 ? 45.590 -7.525 -64.585 1.00 91.00 86 LYS A O 1
ATOM 681 N N . THR A 1 87 ? 45.506 -6.313 -62.690 1.00 90.00 87 THR A N 1
ATOM 682 C CA . THR A 1 87 ? 44.692 -7.263 -61.917 1.00 90.00 87 THR A CA 1
ATOM 683 C C . THR A 1 87 ? 43.225 -6.857 -61.847 1.00 90.00 87 THR A C 1
ATOM 685 O O . THR A 1 87 ? 42.361 -7.724 -61.845 1.00 90.00 87 THR A O 1
ATOM 688 N N . HIS A 1 88 ? 42.930 -5.556 -61.872 1.00 91.19 88 HIS A N 1
ATOM 689 C CA . HIS A 1 88 ? 41.568 -5.026 -61.754 1.00 91.19 88 HIS A CA 1
ATOM 690 C C . HIS A 1 88 ? 41.091 -4.291 -63.023 1.00 91.19 88 HIS A C 1
ATOM 692 O O . HIS A 1 88 ? 40.276 -3.374 -62.957 1.00 91.19 88 HIS A O 1
ATOM 698 N N . ASN A 1 89 ? 41.585 -4.696 -64.197 1.00 87.06 89 ASN A N 1
ATOM 699 C CA . ASN A 1 89 ? 41.450 -3.979 -65.477 1.00 87.06 89 ASN A CA 1
ATOM 700 C C . ASN A 1 89 ? 40.026 -3.856 -66.048 1.00 87.06 89 ASN A C 1
ATOM 702 O O . ASN A 1 89 ? 39.823 -3.234 -67.091 1.00 87.06 89 ASN A O 1
ATOM 706 N N . ARG A 1 90 ? 39.049 -4.473 -65.387 1.00 90.19 90 ARG A N 1
ATOM 707 C CA . ARG A 1 90 ? 37.625 -4.452 -65.738 1.00 90.19 90 ARG A CA 1
ATOM 708 C C . ARG A 1 90 ? 36.732 -4.123 -64.547 1.00 90.19 90 ARG A C 1
ATOM 710 O O . ARG A 1 90 ? 35.517 -4.211 -64.680 1.00 90.19 90 ARG A O 1
ATOM 717 N N . HIS A 1 91 ? 37.319 -3.797 -63.399 1.00 93.81 91 HIS A N 1
ATOM 718 C CA . HIS A 1 91 ? 36.559 -3.437 -62.213 1.00 93.81 91 HIS A CA 1
ATOM 719 C C . HIS A 1 91 ? 36.276 -1.940 -62.192 1.00 93.81 91 HIS A C 1
ATOM 721 O O . HIS A 1 91 ? 37.019 -1.135 -62.761 1.00 93.81 91 HIS A O 1
ATOM 727 N N . TYR A 1 92 ? 35.204 -1.565 -61.507 1.00 90.81 92 TYR A N 1
ATOM 728 C CA . TYR A 1 92 ? 34.860 -0.177 -61.297 1.00 90.81 92 TYR A CA 1
ATOM 729 C C . TYR A 1 92 ? 35.837 0.473 -60.309 1.00 90.81 92 TYR A C 1
ATOM 731 O O . TYR A 1 92 ? 35.961 0.067 -59.149 1.00 90.81 92 TYR A O 1
ATOM 739 N N . MET A 1 93 ? 36.528 1.502 -60.797 1.00 91.50 93 MET A N 1
ATOM 740 C CA . MET A 1 93 ? 37.510 2.277 -60.049 1.00 91.50 93 MET A CA 1
ATOM 741 C C . MET A 1 93 ? 36.965 3.660 -59.743 1.00 91.50 93 MET A C 1
ATOM 743 O O . MET A 1 93 ? 36.403 4.322 -60.614 1.00 91.50 93 MET A O 1
ATOM 747 N N . SER A 1 94 ? 37.215 4.129 -58.531 1.00 89.81 94 SER A N 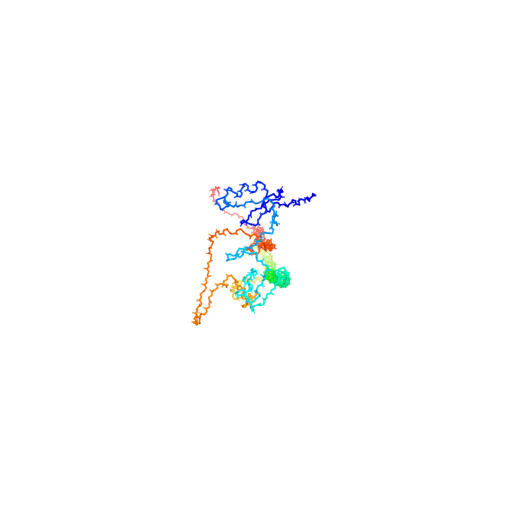1
ATOM 748 C CA . SER A 1 94 ? 36.986 5.515 -58.146 1.00 89.81 94 SER A CA 1
ATOM 749 C C . SER A 1 94 ? 38.235 6.111 -57.513 1.00 89.81 94 SER A C 1
ATOM 751 O O . SER A 1 94 ? 39.098 5.406 -56.981 1.00 89.81 94 SER A O 1
ATOM 753 N N . GLU A 1 95 ? 38.352 7.434 -57.573 1.00 87.69 95 GLU A N 1
ATOM 754 C CA . GLU A 1 95 ? 39.417 8.127 -56.859 1.00 87.69 95 GLU A CA 1
ATOM 755 C C . GLU A 1 95 ? 39.251 7.908 -55.352 1.00 87.69 95 GLU A C 1
ATOM 757 O O . GLU A 1 95 ? 38.135 7.957 -54.818 1.00 87.69 95 GLU A O 1
ATOM 762 N N . ILE A 1 96 ? 40.359 7.665 -54.645 1.00 87.00 96 ILE A N 1
ATOM 763 C CA . ILE A 1 96 ? 40.317 7.394 -53.199 1.00 87.00 96 ILE A CA 1
ATOM 764 C C . ILE A 1 96 ? 39.644 8.549 -52.456 1.00 87.00 96 ILE A C 1
ATOM 766 O O . ILE A 1 96 ? 38.777 8.311 -51.620 1.00 87.00 96 ILE A O 1
ATOM 770 N N . ASN A 1 97 ? 39.979 9.795 -52.797 1.00 85.56 97 ASN A N 1
ATOM 771 C CA . ASN A 1 97 ? 39.421 10.972 -52.130 1.00 85.56 97 ASN A CA 1
ATOM 772 C C . ASN A 1 97 ? 37.897 11.054 -52.289 1.00 85.56 97 ASN A C 1
ATOM 774 O O . ASN A 1 97 ? 37.188 11.263 -51.305 1.00 85.56 97 ASN A O 1
ATOM 778 N N . GLU A 1 98 ? 37.381 10.825 -53.498 1.00 87.62 98 GLU A N 1
ATOM 779 C CA . GLU A 1 98 ? 35.939 10.811 -53.760 1.00 87.62 98 GLU A CA 1
ATOM 780 C C . GLU A 1 98 ? 35.242 9.661 -53.013 1.00 87.62 98 GLU A C 1
ATOM 782 O O . GLU A 1 98 ? 34.191 9.853 -52.400 1.00 87.62 98 GLU A O 1
ATOM 787 N N . SER A 1 99 ? 35.857 8.477 -53.007 1.00 88.44 99 SER A N 1
ATOM 788 C CA . SER A 1 99 ? 35.335 7.278 -52.333 1.00 88.44 99 SER A CA 1
ATOM 789 C C . SER A 1 99 ? 35.268 7.470 -50.819 1.00 88.44 99 SER A C 1
ATOM 791 O O . SER A 1 99 ? 34.257 7.156 -50.192 1.00 88.44 99 SER A O 1
ATOM 793 N N . VAL A 1 100 ? 36.314 8.060 -50.234 1.00 89.75 100 VAL A N 1
ATOM 794 C CA . VAL A 1 100 ? 36.376 8.407 -48.811 1.00 89.75 100 VAL A CA 1
ATOM 795 C C . VAL A 1 100 ? 35.300 9.426 -48.457 1.00 89.75 100 VAL A C 1
ATOM 797 O O . VAL A 1 100 ? 34.631 9.257 -47.441 1.00 89.75 100 VAL A O 1
ATOM 800 N N . LEU A 1 101 ? 35.106 10.469 -49.270 1.00 91.50 101 LEU A N 1
ATOM 801 C CA . LEU A 1 101 ? 34.060 11.466 -49.029 1.00 91.50 101 LEU A CA 1
ATOM 802 C C . LEU A 1 101 ? 32.663 10.832 -49.065 1.00 91.50 101 LEU A C 1
ATOM 804 O O . LEU A 1 101 ? 31.889 11.031 -48.129 1.00 91.50 101 LEU A O 1
ATOM 808 N N . LYS A 1 102 ? 32.371 10.008 -50.080 1.00 91.00 102 LYS A N 1
ATOM 809 C CA . LYS A 1 102 ? 31.087 9.298 -50.201 1.00 91.00 102 LYS A CA 1
ATOM 810 C C . LYS A 1 102 ? 30.844 8.343 -49.034 1.00 91.00 102 LYS A C 1
ATOM 812 O O . LYS A 1 102 ? 29.771 8.381 -48.433 1.00 91.00 102 LYS A O 1
ATOM 817 N N . LEU A 1 103 ? 31.831 7.519 -48.676 1.00 91.25 103 LEU A N 1
ATOM 818 C CA . LEU A 1 103 ? 31.697 6.562 -47.577 1.00 91.25 103 LEU A CA 1
ATOM 819 C C . LEU A 1 103 ? 31.546 7.276 -46.229 1.00 91.25 103 LEU A C 1
ATOM 821 O O . LEU A 1 103 ? 30.706 6.886 -45.420 1.00 91.25 103 LEU A O 1
ATOM 825 N N . LYS A 1 104 ? 32.298 8.362 -45.999 1.00 94.56 104 LYS A N 1
ATOM 826 C CA . LYS A 1 104 ? 32.130 9.213 -44.812 1.00 94.56 104 LYS A CA 1
ATOM 827 C C . LYS A 1 104 ? 30.720 9.782 -44.735 1.00 94.56 104 LYS A C 1
ATOM 829 O O . LYS A 1 104 ? 30.109 9.705 -43.672 1.00 94.56 104 LYS A O 1
ATOM 834 N N . GLU A 1 105 ? 30.186 10.320 -45.828 1.00 95.75 105 GLU A N 1
ATOM 835 C CA . GLU A 1 105 ? 28.828 10.870 -45.857 1.00 95.75 105 GLU A CA 1
ATOM 836 C C . GLU A 1 105 ? 27.775 9.789 -45.559 1.00 95.75 105 GLU A C 1
ATOM 838 O O . GLU A 1 105 ? 26.892 9.992 -44.722 1.00 95.75 105 GLU A O 1
ATOM 843 N N . GLN A 1 106 ? 27.889 8.619 -46.192 1.00 95.25 106 GLN A N 1
ATOM 844 C CA . GLN A 1 106 ? 26.977 7.492 -45.981 1.00 95.25 106 GLN A CA 1
ATOM 845 C C . GLN A 1 106 ? 27.018 6.976 -44.538 1.00 95.25 106 GLN A C 1
ATOM 847 O O . GLN A 1 106 ? 25.968 6.831 -43.907 1.00 95.25 106 GLN A O 1
ATOM 852 N N . LEU A 1 107 ? 28.217 6.743 -43.994 1.00 95.69 107 LEU A N 1
ATOM 853 C CA . LEU A 1 107 ? 28.391 6.288 -42.614 1.00 95.69 107 LEU A CA 1
ATOM 854 C C . LEU A 1 107 ? 27.909 7.331 -41.610 1.00 95.69 107 LEU A C 1
ATOM 856 O O . LEU A 1 107 ? 27.295 6.959 -40.613 1.00 95.69 107 LEU A O 1
ATOM 860 N N . THR A 1 108 ? 28.125 8.619 -41.884 1.00 96.06 108 THR A N 1
ATOM 861 C CA . THR A 1 108 ? 27.630 9.708 -41.032 1.00 96.06 108 THR A CA 1
ATOM 862 C C . THR A 1 108 ? 26.106 9.683 -40.974 1.00 96.06 108 THR A C 1
ATOM 864 O O . THR A 1 108 ? 25.547 9.577 -39.885 1.00 96.06 108 THR A O 1
ATOM 867 N N . LYS A 1 109 ? 25.422 9.643 -42.127 1.00 96.75 109 LYS A N 1
ATOM 868 C CA . LYS A 1 109 ? 23.950 9.558 -42.184 1.00 96.75 109 LYS A CA 1
ATOM 869 C C . LYS A 1 109 ? 23.412 8.304 -41.488 1.00 96.75 109 LYS A C 1
ATOM 871 O O . LYS A 1 109 ? 22.421 8.365 -40.757 1.00 96.75 109 LYS A O 1
ATOM 876 N N . TYR A 1 110 ? 24.062 7.157 -41.692 1.00 96.12 110 TYR A N 1
ATOM 877 C CA . TYR A 1 110 ? 23.673 5.905 -41.044 1.00 96.12 110 TYR A CA 1
ATOM 878 C C . TYR A 1 110 ? 23.845 5.971 -39.519 1.00 96.12 110 TYR A C 1
ATOM 880 O O . TYR A 1 110 ? 22.923 5.619 -38.777 1.00 96.12 110 TYR A O 1
ATOM 888 N N . ALA A 1 111 ? 24.989 6.469 -39.045 1.00 96.75 111 ALA A N 1
ATOM 889 C CA . ALA A 1 111 ? 25.275 6.640 -37.626 1.00 96.75 111 ALA A CA 1
ATOM 890 C C . ALA A 1 111 ? 24.301 7.630 -36.972 1.00 96.75 111 ALA A C 1
ATOM 892 O O . ALA A 1 111 ? 23.746 7.324 -35.920 1.00 96.75 111 ALA A O 1
ATOM 893 N N . GLU A 1 112 ? 24.017 8.764 -37.613 1.00 96.88 112 GLU A N 1
ATOM 894 C CA . GLU A 1 112 ? 23.024 9.740 -37.149 1.00 96.88 112 GLU A CA 1
ATOM 895 C C . GLU A 1 112 ? 21.635 9.111 -37.002 1.00 96.88 112 GLU A C 1
ATOM 897 O O . GLU A 1 112 ? 20.974 9.283 -35.973 1.00 96.88 112 GLU A O 1
ATOM 902 N N . SER A 1 113 ? 21.204 8.317 -37.987 1.00 96.50 113 SER A N 1
ATOM 903 C CA . SER A 1 113 ? 19.934 7.591 -37.914 1.00 96.50 113 SER A CA 1
ATOM 904 C C . SER A 1 113 ? 19.915 6.583 -36.762 1.00 96.50 113 SER A C 1
ATOM 906 O O . SER A 1 113 ? 18.908 6.477 -36.058 1.00 96.50 113 SER A O 1
ATOM 908 N N . LYS A 1 114 ? 21.010 5.844 -36.542 1.00 97.44 114 LYS A N 1
ATOM 909 C CA . LYS A 1 114 ? 21.122 4.887 -35.431 1.00 97.44 114 LYS A CA 1
ATOM 910 C C . LYS A 1 114 ? 21.119 5.582 -34.075 1.00 97.44 114 LYS A C 1
ATOM 912 O O . LYS A 1 114 ? 20.387 5.152 -33.189 1.00 97.44 114 LYS A O 1
ATOM 917 N N . VAL A 1 115 ? 21.854 6.684 -33.929 1.00 97.06 115 VAL A N 1
ATOM 918 C CA . VAL A 1 115 ? 21.852 7.511 -32.714 1.00 97.06 115 VAL A CA 1
ATOM 919 C C . VAL A 1 115 ? 20.447 8.038 -32.430 1.00 97.06 115 VAL A C 1
ATOM 921 O O . VAL A 1 115 ? 19.987 7.961 -31.295 1.00 97.06 115 VAL A O 1
ATOM 924 N N . LYS A 1 116 ? 19.732 8.526 -33.450 1.00 96.94 116 LYS A N 1
ATOM 925 C CA . LYS A 1 116 ? 18.350 8.999 -33.299 1.00 96.94 116 LYS A CA 1
ATOM 926 C C . LYS A 1 116 ? 17.396 7.883 -32.865 1.00 96.94 116 LYS A C 1
ATOM 928 O O . LYS A 1 116 ? 16.541 8.133 -32.022 1.00 96.94 116 LYS A O 1
ATOM 933 N N . GLY A 1 117 ? 17.534 6.680 -33.426 1.00 96.88 117 GLY A N 1
ATOM 934 C CA . GLY A 1 117 ? 16.752 5.508 -33.019 1.00 96.88 117 GLY A CA 1
ATOM 935 C C . GLY A 1 117 ? 17.001 5.141 -31.558 1.00 96.88 117 GLY A C 1
ATOM 936 O O . GLY A 1 117 ? 16.070 5.133 -30.763 1.00 96.88 117 GLY A O 1
ATOM 937 N N . LEU A 1 118 ? 18.272 4.975 -31.183 1.00 97.06 118 LEU A N 1
ATOM 938 C CA . LEU A 1 118 ? 18.656 4.623 -29.815 1.00 97.06 118 LEU A CA 1
ATOM 939 C C . LEU A 1 118 ? 18.213 5.669 -28.787 1.00 97.06 118 LEU A C 1
ATOM 941 O O . LEU A 1 118 ? 17.769 5.303 -27.707 1.00 97.06 118 LEU A O 1
ATOM 945 N N . ARG A 1 119 ? 18.282 6.967 -29.113 1.00 96.19 119 ARG A N 1
ATOM 946 C CA . ARG A 1 119 ? 17.767 8.025 -28.228 1.00 96.19 119 ARG A CA 1
ATOM 947 C C . ARG A 1 119 ? 16.268 7.879 -27.972 1.00 96.19 119 ARG A C 1
ATOM 949 O O . ARG A 1 119 ? 15.855 7.966 -26.824 1.00 96.19 119 ARG A O 1
ATOM 956 N N . LYS A 1 120 ? 15.475 7.595 -29.010 1.00 96.81 120 LYS A N 1
ATOM 957 C CA . LYS A 1 120 ? 14.031 7.351 -28.859 1.00 96.81 120 LYS A CA 1
ATOM 958 C C . LYS A 1 120 ? 13.737 6.104 -28.031 1.00 96.81 120 LYS A C 1
ATOM 960 O O . LYS A 1 120 ? 12.814 6.121 -27.224 1.00 96.81 120 LYS A O 1
ATOM 965 N N . ASP A 1 121 ? 14.505 5.036 -28.230 1.00 95.50 121 ASP A N 1
ATOM 966 C CA . ASP A 1 121 ? 14.336 3.798 -27.466 1.00 95.50 121 ASP A CA 1
ATOM 967 C C . ASP A 1 121 ? 14.656 4.019 -25.979 1.00 95.50 121 ASP A C 1
ATOM 969 O O . ASP A 1 121 ? 13.920 3.538 -25.119 1.00 95.50 121 ASP A O 1
ATOM 973 N N . ILE A 1 122 ? 15.702 4.800 -25.676 1.00 94.94 122 ILE A N 1
ATOM 974 C CA . ILE A 1 122 ? 16.048 5.217 -24.309 1.00 94.94 122 ILE A CA 1
ATOM 975 C C . ILE A 1 122 ? 14.922 6.063 -23.704 1.00 94.94 122 ILE A C 1
ATOM 977 O O . ILE A 1 122 ? 14.437 5.726 -22.631 1.00 94.94 122 ILE A O 1
ATOM 981 N N . GLU A 1 123 ? 14.450 7.099 -24.405 1.00 95.19 123 GLU A N 1
ATOM 982 C CA . GLU A 1 123 ? 13.345 7.952 -23.936 1.00 95.19 123 GLU A CA 1
ATOM 983 C C . GLU A 1 123 ? 12.073 7.136 -23.648 1.00 95.19 123 GLU A C 1
ATOM 985 O O . GLU A 1 123 ? 11.416 7.329 -22.625 1.00 95.19 123 GLU A O 1
ATOM 990 N N . MET A 1 124 ? 11.738 6.178 -24.517 1.00 95.38 124 MET A N 1
ATOM 991 C CA . MET A 1 124 ? 10.593 5.290 -24.315 1.00 95.38 124 MET A CA 1
ATOM 992 C C . MET A 1 124 ? 10.780 4.374 -23.100 1.00 95.38 124 MET A C 1
ATOM 994 O O . MET A 1 124 ? 9.820 4.112 -22.372 1.00 95.38 124 MET A O 1
ATOM 998 N N . LEU A 1 125 ? 11.990 3.851 -22.891 1.00 92.88 125 LEU A N 1
ATOM 999 C CA . LEU A 1 125 ? 12.291 2.984 -21.756 1.00 92.88 125 LEU A CA 1
ATOM 1000 C C . LEU A 1 125 ? 12.264 3.758 -20.434 1.00 92.88 125 LEU A C 1
ATOM 1002 O O . LEU A 1 125 ? 11.717 3.253 -19.452 1.00 92.88 125 LEU A O 1
ATOM 1006 N N . ASP A 1 126 ? 12.789 4.982 -20.418 1.00 92.44 126 ASP A N 1
ATOM 1007 C CA . ASP A 1 126 ? 12.732 5.879 -19.263 1.00 92.44 126 ASP A CA 1
ATOM 1008 C C . ASP A 1 126 ? 11.277 6.194 -18.900 1.00 92.44 126 ASP A C 1
ATOM 1010 O O . ASP A 1 126 ? 10.877 6.033 -17.745 1.00 92.44 126 ASP A O 1
ATOM 1014 N N . GLN A 1 127 ? 10.447 6.524 -19.894 1.00 93.50 127 GLN A N 1
ATOM 1015 C CA . GLN A 1 127 ? 9.022 6.782 -19.688 1.00 93.50 127 GLN A CA 1
ATOM 1016 C C . GLN A 1 127 ? 8.294 5.562 -19.101 1.00 93.50 127 GLN A C 1
ATOM 1018 O O . GLN A 1 127 ? 7.616 5.679 -18.080 1.00 93.50 127 GLN A O 1
ATOM 1023 N N . LYS A 1 128 ? 8.494 4.367 -19.675 1.00 90.19 128 LYS A N 1
ATOM 1024 C CA . LYS A 1 128 ? 7.921 3.115 -19.142 1.00 90.19 128 LYS A CA 1
ATOM 1025 C C . LYS A 1 128 ? 8.395 2.817 -17.721 1.00 90.19 128 LYS A C 1
ATOM 1027 O O . LYS A 1 128 ? 7.633 2.304 -16.905 1.00 90.19 128 LYS A O 1
ATOM 1032 N N . THR A 1 129 ? 9.650 3.138 -17.415 1.00 88.06 129 THR A N 1
ATOM 1033 C CA . THR A 1 129 ? 10.213 2.965 -16.073 1.00 88.06 129 THR A CA 1
ATOM 1034 C C . THR A 1 129 ? 9.525 3.893 -15.075 1.00 88.06 129 THR A C 1
ATOM 1036 O O . THR A 1 129 ? 9.144 3.448 -13.993 1.00 88.06 129 THR A O 1
ATOM 1039 N N . MET A 1 130 ? 9.313 5.160 -15.440 1.00 87.44 130 MET A N 1
ATOM 1040 C CA . MET A 1 130 ? 8.600 6.129 -14.604 1.00 87.44 130 MET A CA 1
ATOM 1041 C C . MET A 1 130 ? 7.140 5.725 -14.373 1.00 87.44 130 MET A C 1
ATOM 1043 O O . MET A 1 130 ? 6.659 5.799 -13.241 1.00 87.44 130 MET A O 1
ATOM 1047 N N . GLU A 1 131 ? 6.451 5.263 -15.416 1.00 91.56 131 GLU A N 1
ATOM 1048 C CA . GLU A 1 131 ? 5.073 4.764 -15.333 1.00 91.56 131 GLU A CA 1
ATOM 1049 C C . GLU A 1 131 ? 4.973 3.565 -14.389 1.00 91.56 131 GLU A C 1
ATOM 1051 O O . GLU A 1 131 ? 4.187 3.597 -13.443 1.00 91.56 131 GLU A O 1
ATOM 1056 N N . TYR A 1 132 ? 5.840 2.564 -14.562 1.00 87.75 132 TYR A N 1
ATOM 1057 C CA . TYR A 1 132 ? 5.876 1.387 -13.696 1.00 87.75 132 TYR A CA 1
ATOM 1058 C C . TYR A 1 132 ? 6.171 1.749 -12.233 1.00 87.75 132 TYR A C 1
ATOM 1060 O O . TYR A 1 132 ? 5.511 1.268 -11.313 1.00 87.75 132 TYR A O 1
ATOM 1068 N N . GLN A 1 133 ? 7.129 2.648 -11.989 1.00 85.06 133 GLN A N 1
ATOM 1069 C CA . GLN A 1 133 ? 7.417 3.141 -10.638 1.00 85.06 133 GLN A CA 1
ATOM 1070 C C . GLN A 1 133 ? 6.229 3.893 -10.030 1.00 85.06 133 GLN A C 1
ATOM 1072 O O . GLN A 1 133 ? 5.985 3.801 -8.825 1.00 85.06 133 GLN A O 1
ATOM 1077 N N . SER A 1 134 ? 5.497 4.663 -10.835 1.00 87.31 134 SER A N 1
ATOM 1078 C CA . SER A 1 134 ? 4.282 5.345 -10.392 1.00 87.31 134 SER A CA 1
ATOM 1079 C C . SER A 1 134 ? 3.182 4.350 -10.031 1.00 87.31 134 SER A C 1
ATOM 1081 O O . SER A 1 134 ? 2.560 4.495 -8.982 1.00 87.31 134 SER A O 1
ATOM 1083 N N . GLU A 1 135 ? 2.981 3.321 -10.854 1.00 89.00 135 GLU A N 1
ATOM 1084 C CA . GLU A 1 135 ? 2.005 2.258 -10.614 1.00 89.00 135 GLU A CA 1
ATOM 1085 C C . GLU A 1 135 ? 2.315 1.503 -9.315 1.00 89.00 135 GLU A C 1
ATOM 1087 O O . GLU A 1 135 ? 1.458 1.407 -8.439 1.00 89.00 135 GLU A O 1
ATOM 1092 N N . VAL A 1 136 ? 3.567 1.070 -9.122 1.00 86.50 136 VAL A N 1
ATOM 1093 C CA . VAL A 1 136 ? 4.002 0.393 -7.888 1.00 86.50 136 VAL A CA 1
ATOM 1094 C C . VAL A 1 136 ? 3.776 1.275 -6.659 1.00 86.50 136 VAL A C 1
ATOM 1096 O O . VAL A 1 136 ? 3.241 0.801 -5.658 1.00 86.50 136 VAL A O 1
ATOM 1099 N N . ARG A 1 137 ? 4.140 2.564 -6.720 1.00 86.00 137 ARG A N 1
ATOM 1100 C CA . ARG A 1 137 ? 3.901 3.502 -5.609 1.00 86.00 137 ARG A CA 1
ATOM 1101 C C . ARG A 1 137 ? 2.416 3.669 -5.310 1.00 86.00 137 ARG A C 1
ATOM 1103 O O . ARG A 1 137 ? 2.043 3.663 -4.142 1.00 86.00 137 ARG A O 1
ATOM 1110 N N . SER A 1 138 ? 1.581 3.778 -6.341 1.00 90.06 138 SER A N 1
ATOM 1111 C CA . SER A 1 138 ? 0.130 3.876 -6.178 1.00 90.06 138 SER A CA 1
ATOM 1112 C C . SER A 1 138 ? -0.438 2.636 -5.489 1.00 90.06 138 SER A C 1
ATOM 1114 O O . SER A 1 138 ? -1.220 2.767 -4.554 1.00 90.06 138 SER A O 1
ATOM 1116 N N . VAL A 1 139 ? -0.017 1.438 -5.906 1.00 90.81 139 VAL A N 1
ATOM 1117 C CA . VAL A 1 139 ? -0.470 0.177 -5.297 1.00 90.81 139 VAL A CA 1
ATOM 1118 C C . VAL A 1 139 ? -0.023 0.077 -3.837 1.00 90.81 139 VAL A C 1
ATOM 1120 O O . VAL A 1 139 ? -0.826 -0.280 -2.978 1.00 90.81 139 VAL A O 1
ATOM 1123 N N . ILE A 1 140 ? 1.228 0.437 -3.526 1.00 88.56 140 ILE A N 1
ATOM 1124 C CA . ILE A 1 140 ? 1.727 0.485 -2.142 1.00 88.56 140 ILE A CA 1
ATOM 1125 C C . ILE A 1 140 ? 0.873 1.429 -1.288 1.00 88.56 140 ILE A C 1
ATOM 1127 O O . ILE A 1 140 ? 0.474 1.058 -0.185 1.00 88.56 140 ILE A O 1
ATOM 1131 N N . GLN A 1 141 ? 0.574 2.624 -1.797 1.00 88.06 141 GLN A N 1
ATOM 1132 C CA . GLN A 1 141 ? -0.228 3.611 -1.082 1.00 88.06 141 GLN A CA 1
ATOM 1133 C C . GLN A 1 141 ? -1.636 3.079 -0.781 1.00 88.06 141 GLN A C 1
ATOM 1135 O O . GLN A 1 141 ? -2.077 3.150 0.364 1.00 88.06 141 GLN A O 1
ATOM 1140 N N . SER A 1 142 ? -2.300 2.452 -1.758 1.00 90.69 142 SER A N 1
ATOM 1141 C CA . SER A 1 142 ? -3.612 1.829 -1.542 1.00 90.69 142 SER A CA 1
ATOM 1142 C C . SER A 1 142 ? -3.574 0.722 -0.480 1.00 90.69 142 SER A C 1
ATOM 1144 O O . SER A 1 142 ? -4.466 0.652 0.362 1.00 90.69 142 SER A O 1
ATOM 1146 N N . ILE A 1 143 ? -2.520 -0.105 -0.453 1.00 89.06 143 ILE A N 1
ATOM 1147 C CA . ILE A 1 143 ? -2.347 -1.147 0.577 1.00 89.06 143 ILE A CA 1
ATOM 1148 C C . ILE A 1 143 ? -2.224 -0.531 1.980 1.00 89.06 143 ILE A C 1
ATOM 1150 O O . ILE A 1 143 ? -2.760 -1.074 2.951 1.00 89.06 143 ILE A O 1
ATOM 1154 N N . ILE A 1 144 ? -1.512 0.591 2.109 1.00 87.44 144 ILE A N 1
ATOM 1155 C CA . ILE A 1 144 ? -1.348 1.296 3.387 1.00 87.44 144 ILE A CA 1
ATOM 1156 C C . ILE A 1 144 ? -2.677 1.895 3.843 1.00 87.44 144 ILE A C 1
ATOM 1158 O O . ILE A 1 144 ? -3.068 1.680 4.989 1.00 87.44 144 ILE A O 1
ATOM 1162 N N . GLU A 1 145 ? -3.389 2.579 2.950 1.00 88.38 145 GLU A N 1
ATOM 1163 C CA . GLU A 1 145 ? -4.691 3.190 3.243 1.00 88.38 145 GLU A CA 1
ATOM 1164 C C . GLU A 1 145 ? -5.717 2.150 3.700 1.00 88.38 145 GLU A C 1
ATOM 1166 O O . GLU A 1 145 ? -6.402 2.346 4.707 1.00 88.38 145 GLU A O 1
ATOM 1171 N N . ASP A 1 146 ? -5.781 0.996 3.029 1.00 89.50 146 ASP A N 1
ATOM 1172 C CA . ASP A 1 146 ? -6.648 -0.100 3.459 1.00 89.50 146 ASP A CA 1
ATOM 1173 C C . ASP A 1 146 ? -6.236 -0.675 4.819 1.00 89.50 146 ASP A C 1
ATOM 1175 O O . ASP A 1 146 ? -7.097 -1.036 5.630 1.00 89.50 146 ASP A O 1
ATOM 1179 N N . SER A 1 147 ? -4.933 -0.701 5.117 1.00 88.69 147 SER A N 1
ATOM 1180 C CA . SER A 1 147 ? -4.426 -1.122 6.423 1.00 88.69 147 SER A CA 1
ATOM 1181 C C . SER A 1 147 ? -4.860 -0.198 7.549 1.00 88.69 147 SER A C 1
ATOM 1183 O O . SER A 1 147 ? -5.335 -0.665 8.589 1.00 88.69 147 SER A O 1
ATOM 1185 N N . GLU A 1 148 ? -4.725 1.109 7.350 1.00 88.62 148 GLU A N 1
ATOM 1186 C CA . GLU A 1 148 ? -5.150 2.122 8.315 1.00 88.62 148 GLU A CA 1
ATOM 1187 C C . GLU A 1 148 ? -6.664 2.081 8.517 1.00 88.62 148 GLU A C 1
ATOM 1189 O O . GLU A 1 148 ? -7.132 1.933 9.649 1.00 88.62 148 GLU A O 1
ATOM 1194 N N . ARG A 1 149 ? -7.429 2.046 7.421 1.00 90.44 149 ARG A N 1
ATOM 1195 C CA . ARG A 1 149 ? -8.889 1.926 7.452 1.00 90.44 149 ARG A CA 1
ATOM 1196 C C . ARG A 1 149 ? -9.356 0.708 8.251 1.00 90.44 149 ARG A C 1
ATOM 1198 O O . ARG A 1 149 ? -10.336 0.787 8.991 1.00 90.44 149 ARG A O 1
ATOM 1205 N N . MET A 1 150 ? -8.688 -0.439 8.121 1.00 90.06 150 MET A N 1
ATOM 1206 C CA . MET A 1 150 ? -9.055 -1.633 8.888 1.00 90.06 150 MET A CA 1
ATOM 1207 C C . MET A 1 150 ? -8.699 -1.545 10.366 1.00 90.06 150 MET A C 1
ATOM 1209 O O . MET A 1 150 ? -9.492 -2.006 11.191 1.00 90.06 150 MET A O 1
ATOM 1213 N N . LYS A 1 151 ? -7.555 -0.945 10.719 1.00 89.69 151 LYS A N 1
ATOM 1214 C CA . LYS A 1 151 ? -7.217 -0.676 12.126 1.00 89.69 151 LYS A CA 1
ATOM 1215 C C . LYS A 1 151 ? -8.291 0.195 12.770 1.00 89.69 151 LYS A C 1
ATOM 1217 O O . LYS A 1 151 ? -8.809 -0.179 13.819 1.00 89.69 151 LYS A O 1
ATOM 1222 N N . ASP A 1 152 ? -8.721 1.249 12.082 1.00 90.50 152 ASP A N 1
ATOM 1223 C CA . ASP A 1 152 ? -9.779 2.138 12.563 1.00 90.50 152 ASP A CA 1
ATOM 1224 C C . ASP A 1 152 ? -11.110 1.406 12.767 1.00 90.50 152 ASP A C 1
ATOM 1226 O O . ASP A 1 152 ? -11.798 1.602 13.771 1.00 90.50 152 ASP A O 1
ATOM 1230 N N . LEU A 1 153 ? -11.484 0.514 11.844 1.00 92.12 153 LEU A N 1
ATOM 1231 C CA . LEU A 1 153 ? -12.695 -0.298 11.983 1.00 92.12 153 LEU A CA 1
ATOM 1232 C C . LEU A 1 153 ? -12.622 -1.252 13.184 1.00 92.12 153 LEU A C 1
ATOM 1234 O O . LEU A 1 153 ? -13.620 -1.415 13.895 1.00 92.12 153 LEU A O 1
ATOM 1238 N N . ILE A 1 154 ? -11.461 -1.868 13.420 1.00 91.69 154 ILE A N 1
ATOM 1239 C CA . ILE A 1 154 ? -11.224 -2.754 14.567 1.00 91.69 154 ILE A CA 1
ATOM 1240 C C . ILE A 1 154 ? -11.292 -1.959 15.874 1.00 91.69 154 ILE A C 1
ATOM 1242 O O . ILE A 1 154 ? -12.011 -2.361 16.794 1.00 91.69 154 ILE A O 1
ATOM 1246 N N . ASP A 1 155 ? -10.605 -0.820 15.942 1.00 93.50 155 ASP A N 1
ATOM 1247 C CA . ASP A 1 155 ? -10.558 0.033 17.129 1.00 93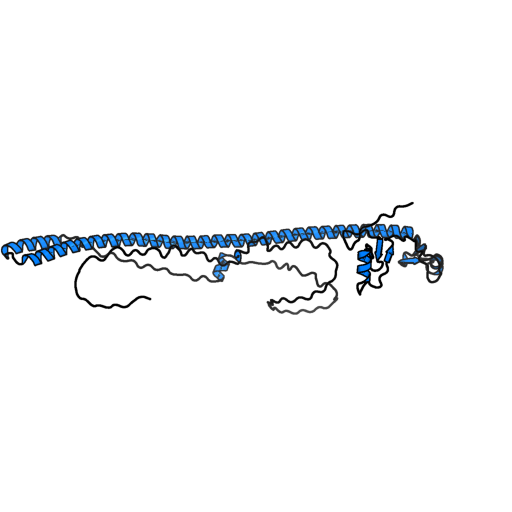.50 155 ASP A CA 1
ATOM 1248 C C . ASP A 1 155 ? -11.934 0.616 17.453 1.00 93.50 155 ASP A C 1
ATOM 1250 O O . ASP A 1 155 ? -12.375 0.565 18.605 1.00 93.50 155 ASP A O 1
ATOM 1254 N N . ARG A 1 156 ? -12.682 1.068 16.438 1.00 94.00 156 ARG A N 1
ATOM 1255 C CA . ARG A 1 156 ? -14.074 1.498 16.608 1.00 94.00 156 ARG A CA 1
ATOM 1256 C C . ARG A 1 156 ? -14.932 0.367 17.156 1.00 94.00 156 ARG A C 1
ATOM 1258 O O . ARG A 1 156 ? -15.693 0.586 18.099 1.00 94.00 156 ARG A O 1
ATOM 1265 N N . LYS A 1 157 ? -14.797 -0.853 16.621 1.00 94.38 157 LY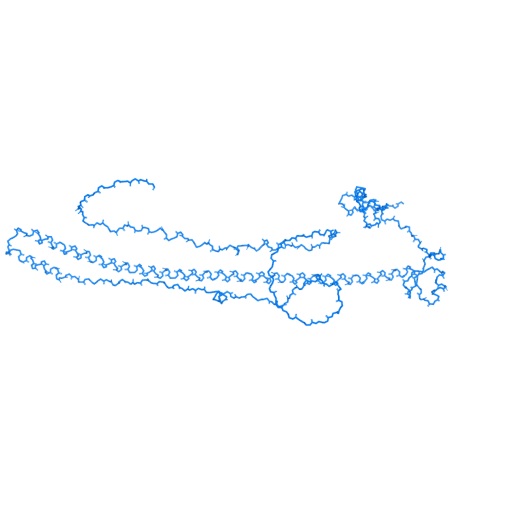S A N 1
ATOM 1266 C CA . LYS A 1 157 ? -15.602 -1.982 17.096 1.00 94.38 157 LYS A CA 1
ATOM 1267 C C . LYS A 1 157 ? -15.270 -2.363 18.538 1.00 94.38 157 LYS A C 1
ATOM 1269 O O . LYS A 1 157 ? -16.178 -2.649 19.319 1.00 94.38 157 LYS A O 1
ATOM 1274 N N . ALA A 1 158 ? -13.991 -2.350 18.903 1.00 93.88 158 ALA A N 1
ATOM 1275 C CA . ALA A 1 158 ? -13.559 -2.562 20.279 1.00 93.88 158 ALA A CA 1
ATOM 1276 C C . ALA A 1 158 ? -14.115 -1.469 21.209 1.00 93.88 158 ALA A C 1
ATOM 1278 O O . ALA A 1 158 ? -14.660 -1.782 22.270 1.00 93.88 158 ALA A O 1
ATOM 1279 N N . GLY A 1 159 ? -14.049 -0.205 20.781 1.00 93.19 159 GLY A N 1
ATOM 1280 C CA . GLY A 1 159 ? -14.599 0.940 21.502 1.00 93.19 159 GLY A CA 1
ATOM 1281 C C . GLY A 1 159 ? -16.105 0.831 21.747 1.00 93.19 159 GLY A C 1
ATOM 1282 O O . GLY A 1 159 ? -16.553 1.039 22.872 1.00 93.19 159 GLY A O 1
ATOM 1283 N N . GLU A 1 160 ? -16.881 0.435 20.735 1.00 96.62 160 GLU A N 1
ATOM 1284 C CA . GLU A 1 160 ? -18.326 0.189 20.857 1.00 96.62 160 GLU A CA 1
ATOM 1285 C C . GLU A 1 160 ? -18.650 -0.875 21.912 1.00 96.62 160 GLU A C 1
ATOM 1287 O O . GLU A 1 160 ? -19.511 -0.658 22.765 1.00 96.62 160 GLU A O 1
ATOM 1292 N N . LEU A 1 161 ? -17.948 -2.014 21.877 1.00 96.00 161 LEU A N 1
ATOM 1293 C CA . LEU A 1 161 ? -18.169 -3.113 22.821 1.00 96.00 161 LEU A CA 1
ATOM 1294 C C . LEU A 1 161 ? -17.835 -2.697 24.259 1.00 96.00 161 LEU A C 1
ATOM 1296 O O . LEU A 1 161 ? -18.595 -2.992 25.180 1.00 96.00 161 LEU A O 1
ATOM 1300 N N . ILE A 1 162 ? -16.722 -1.984 24.453 1.00 96.19 162 ILE A N 1
ATOM 1301 C CA . ILE A 1 162 ? -16.314 -1.485 25.772 1.00 96.19 162 ILE A CA 1
ATOM 1302 C C . ILE A 1 162 ? -17.311 -0.445 26.289 1.00 96.19 162 ILE A C 1
ATOM 1304 O O . ILE A 1 162 ? -17.673 -0.485 27.463 1.00 96.19 162 ILE A O 1
ATOM 1308 N N . LYS A 1 163 ? -17.756 0.481 25.432 1.00 95.50 163 LYS A N 1
ATOM 1309 C CA . LYS A 1 163 ? -18.731 1.511 25.803 1.00 95.50 163 LYS A CA 1
ATOM 1310 C C . LYS A 1 163 ? -20.048 0.881 26.251 1.00 95.50 163 LYS A C 1
ATOM 1312 O O . LYS A 1 163 ? -20.504 1.177 27.350 1.00 95.50 163 LYS A O 1
ATOM 1317 N N . SER A 1 164 ? -20.595 -0.036 25.451 1.00 95.69 164 SER A N 1
ATOM 1318 C CA . SER A 1 164 ? -21.831 -0.749 25.785 1.00 95.69 164 SER A CA 1
ATOM 1319 C C . SER A 1 164 ? -21.713 -1.501 27.114 1.00 95.69 164 SER A C 1
ATOM 1321 O O . SER A 1 164 ? -22.618 -1.423 27.940 1.00 95.69 164 SER A O 1
ATOM 1323 N N . LEU A 1 165 ? -20.577 -2.161 27.365 1.00 95.44 165 LEU A N 1
ATOM 1324 C CA . LEU A 1 165 ? -20.362 -2.873 28.623 1.00 95.44 165 LEU A CA 1
ATOM 1325 C C . LEU A 1 165 ? -20.293 -1.929 29.834 1.00 95.44 165 LEU A C 1
ATOM 1327 O O . LEU A 1 165 ? -20.858 -2.243 30.878 1.00 95.44 165 LEU A O 1
ATOM 1331 N N . LYS A 1 166 ? -19.632 -0.773 29.703 1.00 95.44 166 LYS A N 1
ATOM 1332 C CA . LYS A 1 166 ? -19.548 0.230 30.778 1.00 95.44 166 LYS A CA 1
ATOM 1333 C C . LYS A 1 166 ? -20.902 0.858 31.100 1.00 95.44 166 LYS A C 1
ATOM 1335 O O . LYS A 1 166 ? -21.212 1.064 32.267 1.00 95.44 166 LYS A O 1
ATOM 1340 N N . GLU A 1 167 ? -21.706 1.151 30.081 1.00 95.81 167 GLU A N 1
ATOM 1341 C CA . GLU A 1 167 ? -23.065 1.673 30.267 1.00 95.81 167 GLU A CA 1
ATOM 1342 C C . GLU A 1 167 ? -23.954 0.654 30.993 1.00 95.81 167 GLU A C 1
ATOM 1344 O O . GLU A 1 167 ? -24.728 1.018 31.883 1.00 95.81 167 GLU A O 1
ATOM 1349 N N . ASP A 1 168 ? -23.808 -0.632 30.660 1.00 94.56 168 ASP A N 1
ATOM 1350 C CA . ASP A 1 168 ? -24.490 -1.723 31.354 1.00 94.56 168 ASP A CA 1
ATOM 1351 C C . ASP A 1 168 ? -24.025 -1.896 32.800 1.00 94.56 168 ASP A C 1
ATOM 1353 O O . ASP A 1 168 ? -24.856 -2.029 33.702 1.00 94.56 168 ASP A O 1
ATOM 1357 N N . GLU A 1 169 ? -22.716 -1.851 33.039 1.00 94.75 169 GLU A N 1
ATOM 1358 C CA . GLU A 1 169 ? -22.132 -1.883 34.379 1.00 94.75 169 GLU A CA 1
ATOM 1359 C C . GLU A 1 169 ? -22.660 -0.728 35.238 1.00 94.75 169 GLU A C 1
ATOM 1361 O O . GLU A 1 169 ? -23.170 -0.961 36.335 1.00 94.75 169 GLU A O 1
ATOM 1366 N N . GLU A 1 170 ? -22.607 0.508 34.735 1.00 95.75 170 GLU A N 1
ATOM 1367 C CA . GLU A 1 170 ? -23.065 1.691 35.466 1.00 95.75 170 GLU A CA 1
ATOM 1368 C C . GLU A 1 170 ? -24.550 1.586 35.833 1.00 95.75 170 GLU A C 1
ATOM 1370 O O . GLU A 1 170 ? -24.941 1.857 36.974 1.00 95.75 170 GLU A O 1
ATOM 1375 N N . ARG A 1 171 ? -25.389 1.160 34.884 1.00 94.56 171 ARG A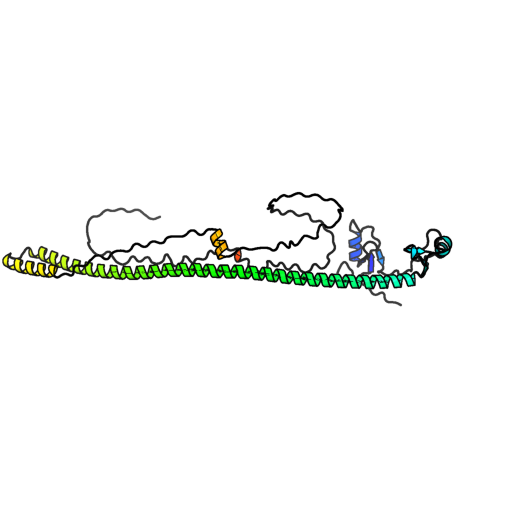 N 1
ATOM 1376 C CA . ARG A 1 171 ? -26.826 0.979 35.113 1.00 94.56 171 ARG A CA 1
ATOM 1377 C C . ARG A 1 171 ? -27.094 -0.080 36.178 1.00 94.56 171 ARG A C 1
ATOM 1379 O O . ARG A 1 171 ? -27.879 0.164 37.095 1.00 94.56 171 ARG A O 1
ATOM 1386 N N . ASN A 1 172 ? -26.424 -1.226 36.091 1.00 93.75 172 ASN A N 1
ATOM 1387 C CA . ASN A 1 172 ? -26.609 -2.325 37.035 1.00 93.75 172 ASN A CA 1
ATOM 1388 C C . ASN A 1 172 ? -26.093 -1.963 38.435 1.00 93.75 172 ASN A C 1
ATOM 1390 O O . ASN A 1 172 ? -26.773 -2.239 39.422 1.00 93.75 172 ASN A O 1
ATOM 1394 N N . LEU A 1 173 ? -24.958 -1.265 38.544 1.00 94.50 173 LEU A N 1
ATOM 1395 C CA . LEU A 1 173 ? -24.443 -0.780 39.828 1.00 94.50 173 LEU A CA 1
ATOM 1396 C C . LEU A 1 173 ? -25.393 0.223 40.493 1.00 94.50 173 LEU A C 1
ATOM 1398 O O . LEU A 1 173 ? -25.562 0.169 41.710 1.00 94.50 173 LEU A O 1
ATOM 1402 N N . LYS A 1 174 ? -26.065 1.097 39.730 1.00 94.75 174 LYS A N 1
ATOM 1403 C CA . LYS A 1 174 ? -27.098 2.000 40.277 1.00 94.75 174 LYS A CA 1
ATOM 1404 C C . LYS A 1 174 ? -28.292 1.230 40.846 1.00 94.75 174 LYS A C 1
ATOM 1406 O O . LYS A 1 174 ? -28.767 1.559 41.935 1.00 94.75 174 LYS A O 1
ATOM 1411 N N . ILE A 1 175 ? -28.750 0.187 40.150 1.00 93.50 175 ILE A N 1
ATOM 1412 C CA . ILE A 1 175 ? -29.849 -0.673 40.619 1.00 93.50 175 ILE A CA 1
ATOM 1413 C C . ILE A 1 175 ? -29.443 -1.387 41.914 1.00 93.50 175 ILE A C 1
ATOM 1415 O O . ILE A 1 175 ? -30.170 -1.330 42.907 1.00 93.50 175 ILE A O 1
ATOM 1419 N N . LEU A 1 176 ? -28.257 -2.002 41.928 1.00 93.44 176 LEU A N 1
ATOM 1420 C CA . LEU A 1 176 ? -27.734 -2.719 43.092 1.00 93.44 176 LEU A CA 1
ATOM 1421 C C . LEU A 1 176 ? -27.493 -1.790 44.286 1.00 93.44 176 LEU A C 1
ATOM 1423 O O . LEU A 1 176 ? -27.878 -2.128 45.401 1.00 93.44 176 LEU A O 1
ATOM 1427 N N . SER A 1 177 ? -26.931 -0.599 44.061 1.00 94.50 177 SER A N 1
ATOM 1428 C CA . SER A 1 177 ? -26.740 0.411 45.107 1.00 94.50 177 SER A CA 1
ATOM 1429 C C . SER A 1 177 ? -28.070 0.830 45.726 1.00 94.50 177 SER A C 1
ATOM 1431 O O . SER A 1 177 ? -28.175 0.908 46.946 1.00 94.50 177 SER A O 1
ATOM 1433 N N . THR A 1 178 ? -29.095 1.067 44.902 1.00 93.50 178 THR A N 1
ATOM 1434 C CA . THR A 1 178 ? -30.428 1.458 45.383 1.00 93.50 178 THR A CA 1
ATOM 1435 C C . THR A 1 178 ? -31.052 0.357 46.236 1.00 93.50 178 THR A C 1
ATOM 1437 O O . THR A 1 178 ? -31.553 0.625 47.328 1.00 93.50 178 THR A O 1
ATOM 1440 N N . ALA A 1 179 ? -30.987 -0.893 45.768 1.00 93.69 179 ALA A N 1
ATOM 1441 C CA . ALA A 1 179 ? -31.476 -2.039 46.525 1.00 93.69 179 ALA A CA 1
ATOM 1442 C C . ALA A 1 179 ? -30.724 -2.196 47.854 1.00 93.69 179 ALA A C 1
ATOM 1444 O O . ALA A 1 179 ? -31.359 -2.361 48.893 1.00 93.69 179 ALA A O 1
ATOM 1445 N N . ASN A 1 180 ? -29.394 -2.063 47.842 1.00 93.75 180 ASN A N 1
ATOM 1446 C CA . ASN A 1 180 ? -28.575 -2.144 49.047 1.00 93.75 180 ASN A CA 1
ATOM 1447 C C . ASN A 1 180 ? -28.942 -1.054 50.064 1.00 93.75 180 ASN A C 1
ATOM 1449 O O . ASN A 1 180 ? -29.145 -1.367 51.230 1.00 93.75 180 ASN A O 1
ATOM 1453 N N . SER A 1 181 ? -29.125 0.200 49.633 1.00 9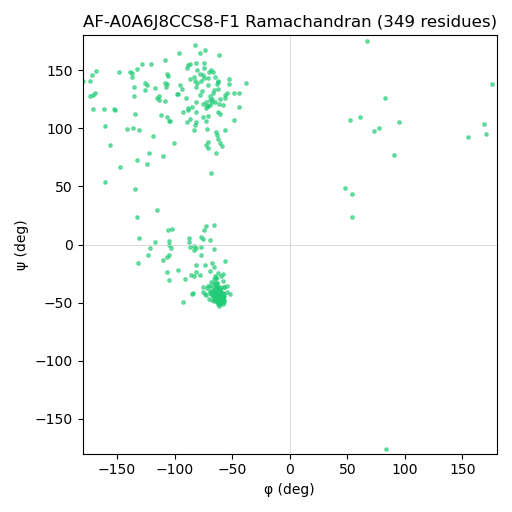4.75 181 SER A N 1
ATOM 1454 C CA . SER A 1 181 ? -29.575 1.284 50.520 1.00 94.75 181 SER A CA 1
ATOM 1455 C C . SER A 1 181 ? -30.932 0.987 51.162 1.00 94.75 181 SER A C 1
ATOM 1457 O O . SER A 1 181 ? -31.099 1.204 52.363 1.00 94.75 181 SER A O 1
ATOM 1459 N N . LYS A 1 182 ? -31.891 0.451 50.393 1.00 94.38 182 LYS A N 1
ATOM 1460 C CA . LYS A 1 182 ? -33.191 0.038 50.938 1.00 94.38 182 LYS A CA 1
ATOM 1461 C C . LYS A 1 182 ? -33.045 -1.116 51.945 1.00 94.38 182 LYS A C 1
ATOM 1463 O O . LYS A 1 182 ? -33.643 -1.059 53.017 1.00 94.38 182 LYS A O 1
ATOM 1468 N N . PHE A 1 183 ? -32.228 -2.130 51.643 1.00 94.69 183 PHE A N 1
ATOM 1469 C CA . PHE A 1 183 ? -31.961 -3.237 52.569 1.00 94.69 183 PHE A CA 1
ATOM 1470 C C . PHE A 1 183 ? -31.287 -2.759 53.857 1.00 94.69 183 PHE A C 1
ATOM 1472 O O . PHE A 1 183 ? -31.734 -3.130 54.937 1.00 94.69 183 PHE A O 1
ATOM 1479 N N . SER A 1 184 ? -30.268 -1.899 53.768 1.00 95.25 184 SER A N 1
ATOM 1480 C CA . SER A 1 184 ? -29.600 -1.319 54.939 1.00 95.25 184 SER A CA 1
ATOM 1481 C C . SER A 1 184 ? -30.564 -0.510 55.810 1.00 95.25 184 SER A C 1
ATOM 1483 O O . SER A 1 184 ? -30.494 -0.590 57.034 1.00 95.25 184 SER A O 1
ATOM 1485 N N . TYR A 1 185 ? -31.494 0.233 55.201 1.00 93.50 185 TYR A N 1
ATOM 1486 C CA . TYR A 1 185 ? -32.523 0.974 55.933 1.00 93.50 185 TYR A CA 1
ATOM 1487 C C . TYR A 1 185 ? -33.489 0.048 56.684 1.00 93.50 185 TYR A C 1
ATOM 1489 O O . TYR A 1 185 ? -33.732 0.252 57.877 1.00 93.50 185 TYR A O 1
ATOM 1497 N N . ASN A 1 186 ? -34.007 -0.987 56.014 1.00 93.38 186 ASN A N 1
ATOM 1498 C CA . ASN A 1 186 ? -34.873 -1.977 56.655 1.00 93.38 186 ASN A CA 1
ATOM 1499 C C . ASN A 1 186 ? -34.126 -2.721 57.772 1.00 93.38 186 ASN A C 1
ATOM 1501 O O . ASN A 1 186 ? -34.661 -2.856 58.868 1.00 93.38 186 ASN A O 1
ATOM 1505 N N . LEU A 1 187 ? -32.869 -3.113 57.538 1.00 94.62 187 LEU A N 1
ATOM 1506 C CA . LEU A 1 187 ? -32.016 -3.749 58.543 1.00 94.62 187 LEU A CA 1
ATOM 1507 C C . LEU A 1 187 ? -31.837 -2.858 59.778 1.00 94.62 187 LEU A C 1
ATOM 1509 O O . LEU A 1 187 ? -32.023 -3.325 60.895 1.00 94.62 187 LEU A O 1
ATOM 1513 N N . HIS A 1 188 ? -31.537 -1.568 59.596 1.00 94.00 188 HIS A N 1
ATOM 1514 C CA . HIS A 1 188 ? -31.414 -0.627 60.712 1.00 94.00 188 HIS A CA 1
ATOM 1515 C C . HIS A 1 188 ? -32.714 -0.526 61.522 1.00 94.00 188 HIS A C 1
ATOM 1517 O O . HIS A 1 188 ? -32.677 -0.521 62.752 1.00 94.00 188 HIS A O 1
ATOM 1523 N N . LYS A 1 189 ? -33.874 -0.451 60.855 1.00 92.31 189 LYS A N 1
ATOM 1524 C CA . LYS A 1 189 ? -35.166 -0.416 61.553 1.00 92.31 189 LYS A CA 1
ATOM 1525 C C . LYS A 1 189 ? -35.420 -1.690 62.353 1.00 92.31 189 LYS A C 1
ATOM 1527 O O . LYS A 1 189 ? -35.805 -1.585 63.511 1.00 92.31 189 LYS A O 1
ATOM 1532 N N . VAL A 1 190 ? -35.192 -2.860 61.758 1.00 93.38 190 VAL A N 1
ATOM 1533 C CA . VAL A 1 190 ? -35.390 -4.149 62.438 1.00 93.38 190 VAL A CA 1
ATOM 1534 C C . VAL A 1 190 ? -34.416 -4.304 63.607 1.00 93.38 190 VAL A C 1
ATOM 1536 O O . VAL A 1 190 ? -34.852 -4.658 64.696 1.00 93.38 190 VAL A O 1
ATOM 1539 N N . ASN A 1 191 ? -33.143 -3.934 63.442 1.00 94.69 191 ASN A N 1
ATOM 1540 C CA . ASN A 1 191 ? -32.169 -3.936 64.538 1.00 94.69 191 ASN A CA 1
ATOM 1541 C C . ASN A 1 191 ? -32.599 -3.014 65.683 1.00 94.69 191 ASN A C 1
ATOM 1543 O O . ASN A 1 191 ? -32.483 -3.394 66.840 1.00 94.69 191 ASN A O 1
ATOM 1547 N N . LYS A 1 192 ? -33.142 -1.827 65.381 1.00 92.12 192 LYS A N 1
ATOM 1548 C CA . LYS A 1 192 ? -33.675 -0.928 66.414 1.00 92.12 192 LYS A CA 1
ATOM 1549 C C . LYS A 1 192 ? -34.839 -1.565 67.177 1.00 92.12 192 LYS A C 1
ATOM 1551 O O . LYS A 1 192 ? -34.921 -1.409 68.391 1.00 92.12 192 LYS A O 1
ATOM 1556 N N . VAL A 1 193 ? -35.734 -2.271 66.481 1.00 91.19 193 VAL A N 1
ATOM 1557 C CA . VAL A 1 193 ? -36.811 -3.028 67.137 1.00 91.19 193 VAL A CA 1
ATOM 1558 C C . VAL A 1 193 ? -36.216 -4.117 68.034 1.00 91.19 193 VAL A C 1
ATOM 1560 O O . VAL A 1 193 ? -36.598 -4.211 69.198 1.00 91.19 193 VAL A O 1
ATOM 1563 N N . GLN A 1 194 ? -35.238 -4.876 67.536 1.00 91.38 194 GLN A N 1
ATOM 1564 C CA . GLN A 1 194 ? -34.560 -5.920 68.302 1.00 91.38 194 GLN A CA 1
ATOM 1565 C C . GLN A 1 194 ? -33.927 -5.369 69.589 1.00 91.38 194 GLN A C 1
ATOM 1567 O O . GLN A 1 194 ? -34.224 -5.878 70.666 1.00 91.38 194 GLN A O 1
ATOM 1572 N N . THR A 1 195 ? -33.158 -4.276 69.510 1.00 89.69 195 THR A N 1
ATOM 1573 C CA . THR A 1 195 ? -32.553 -3.652 70.699 1.00 89.69 195 THR A CA 1
ATOM 1574 C C . THR A 1 195 ? -33.612 -3.154 71.680 1.00 89.69 195 THR A C 1
ATOM 1576 O O . THR A 1 195 ? -33.478 -3.351 72.880 1.00 89.69 195 THR A O 1
ATOM 1579 N N . THR A 1 196 ? -34.720 -2.569 71.196 1.00 86.38 196 THR A N 1
ATOM 1580 C CA . THR A 1 196 ? -35.800 -2.133 72.102 1.00 86.38 196 THR A CA 1
ATOM 1581 C C . THR A 1 196 ? -36.493 -3.288 72.819 1.00 86.38 196 THR A C 1
ATOM 1583 O O . THR A 1 196 ? -36.990 -3.087 73.921 1.00 86.38 196 THR A O 1
ATOM 1586 N N . ILE A 1 197 ? -36.550 -4.476 72.208 1.00 86.25 197 ILE A N 1
ATOM 1587 C CA . ILE A 1 197 ? -37.091 -5.680 72.848 1.00 86.25 197 ILE A CA 1
ATOM 1588 C C . ILE A 1 197 ? -36.110 -6.192 73.909 1.00 86.25 197 ILE A C 1
ATOM 1590 O O . ILE A 1 197 ? -36.536 -6.521 75.012 1.00 86.25 197 ILE A O 1
ATOM 1594 N N . GLU A 1 198 ? -34.813 -6.223 73.596 1.00 85.94 198 GLU A N 1
ATOM 1595 C CA . GLU A 1 198 ? -33.753 -6.641 74.525 1.00 85.94 198 GLU A CA 1
ATOM 1596 C C . GLU A 1 198 ? -33.687 -5.728 75.767 1.00 85.94 198 GLU A C 1
ATOM 1598 O O . GLU A 1 198 ? -33.612 -6.219 76.894 1.00 85.94 198 GLU A O 1
ATOM 1603 N N . ASP A 1 199 ? -33.820 -4.411 75.584 1.00 82.12 199 ASP A N 1
ATOM 1604 C CA . ASP A 1 199 ? -33.794 -3.418 76.670 1.00 82.12 199 ASP A CA 1
ATOM 1605 C C . ASP A 1 199 ? -35.078 -3.407 77.527 1.00 82.12 199 ASP A C 1
ATOM 1607 O O . ASP A 1 199 ? -35.089 -2.887 78.647 1.00 82.12 199 ASP A O 1
ATOM 1611 N N . ALA A 1 200 ? -36.179 -3.986 77.035 1.00 79.44 200 ALA A N 1
ATOM 1612 C CA . ALA A 1 200 ? -37.473 -3.991 77.721 1.00 79.44 200 ALA A CA 1
ATOM 1613 C C . ALA A 1 200 ? -37.569 -4.997 78.888 1.00 79.44 200 ALA A C 1
ATOM 1615 O O . ALA A 1 200 ? -38.630 -5.119 79.504 1.00 79.44 200 ALA A O 1
ATOM 1616 N N . ALA A 1 201 ? -36.464 -5.660 79.248 1.00 68.19 201 ALA A N 1
ATOM 1617 C CA . ALA A 1 201 ? -36.365 -6.636 80.338 1.00 68.19 201 ALA A CA 1
ATOM 1618 C C . ALA A 1 201 ? -36.810 -6.118 81.728 1.00 68.19 201 ALA A C 1
ATOM 1620 O O . ALA A 1 201 ? -37.024 -6.916 82.638 1.00 68.19 201 ALA A O 1
ATOM 1621 N N . TYR A 1 202 ? -36.963 -4.799 81.904 1.00 72.19 202 TYR A N 1
ATOM 1622 C CA . TYR A 1 202 ? -37.357 -4.148 83.163 1.00 72.19 202 TYR A CA 1
ATOM 1623 C C . TYR A 1 202 ? -38.817 -3.651 83.198 1.00 72.19 202 TYR A C 1
ATOM 1625 O O . TYR A 1 202 ? -39.226 -3.011 84.168 1.00 72.19 202 TYR A O 1
ATOM 1633 N N . MET A 1 203 ? -39.610 -3.899 82.149 1.00 76.06 203 MET A N 1
ATOM 1634 C CA . MET A 1 203 ? -41.019 -3.485 82.072 1.00 76.06 203 MET A CA 1
ATOM 1635 C C . MET A 1 203 ? -41.966 -4.552 82.643 1.00 76.06 203 MET A C 1
ATOM 1637 O O . MET A 1 203 ? -41.674 -5.740 82.579 1.00 76.06 203 MET A O 1
ATOM 1641 N N . SER A 1 204 ? -43.133 -4.146 83.165 1.00 83.19 204 SER A N 1
ATOM 1642 C CA . SER A 1 204 ? -44.194 -5.101 83.516 1.00 83.19 204 SER A CA 1
ATOM 1643 C C . SER A 1 204 ? -44.911 -5.611 82.262 1.00 83.19 204 SER A C 1
ATOM 1645 O O . SER A 1 204 ? -45.131 -4.854 81.312 1.00 83.19 204 SER A O 1
ATOM 1647 N N . ASP A 1 205 ? -45.343 -6.872 82.280 1.00 83.44 205 ASP A N 1
ATOM 1648 C CA . ASP A 1 205 ? -45.974 -7.536 81.127 1.00 83.44 205 ASP A CA 1
ATOM 1649 C C . ASP A 1 205 ? -47.187 -6.770 80.571 1.00 83.44 205 ASP A C 1
ATOM 1651 O O . ASP A 1 205 ? -47.390 -6.692 79.357 1.00 83.44 205 ASP A O 1
ATOM 1655 N N . VAL A 1 206 ? -47.963 -6.132 81.455 1.00 85.25 206 VAL A N 1
ATOM 1656 C CA . VAL A 1 206 ? -49.148 -5.332 81.100 1.00 85.25 206 VAL A CA 1
ATOM 1657 C C . VAL A 1 206 ? -48.777 -4.108 80.252 1.00 85.25 206 VAL A C 1
ATOM 1659 O O . VAL A 1 206 ? -49.521 -3.742 79.344 1.00 85.25 206 VAL A O 1
ATOM 1662 N N . ALA A 1 207 ? -47.627 -3.482 80.517 1.00 82.81 207 ALA A N 1
ATOM 1663 C CA . ALA A 1 207 ? -47.129 -2.340 79.749 1.00 82.81 207 ALA A CA 1
ATOM 1664 C C . ALA A 1 207 ? -46.322 -2.765 78.510 1.00 82.81 207 ALA A C 1
ATOM 1666 O O . ALA A 1 207 ? -46.248 -2.019 77.531 1.00 82.81 207 ALA A O 1
ATOM 1667 N N . LEU A 1 208 ? -45.725 -3.959 78.541 1.00 85.56 208 LEU A N 1
ATOM 1668 C CA . LEU A 1 208 ? -44.904 -4.490 77.457 1.00 85.56 208 LEU A CA 1
ATOM 1669 C C . LEU A 1 208 ? -45.747 -4.977 76.269 1.00 85.56 208 LEU A C 1
ATOM 1671 O O . LEU A 1 208 ? -45.406 -4.697 75.120 1.00 85.56 208 LEU A O 1
ATOM 1675 N N . LEU A 1 209 ? -46.876 -5.648 76.523 1.00 87.56 209 LEU A N 1
ATOM 1676 C CA . LEU A 1 209 ? -47.703 -6.246 75.468 1.00 87.56 209 LEU A CA 1
ATOM 1677 C C . LEU A 1 209 ? -48.190 -5.234 74.401 1.00 87.56 209 LEU A C 1
ATOM 1679 O O . LEU A 1 209 ? -47.994 -5.504 73.212 1.00 87.56 209 LEU A O 1
ATOM 1683 N N . PRO A 1 210 ? -48.740 -4.051 74.753 1.00 88.81 210 PRO A N 1
ATOM 1684 C CA . PRO A 1 210 ? -49.137 -3.050 73.759 1.00 88.81 210 PRO A CA 1
ATOM 1685 C C . PRO A 1 210 ? -47.945 -2.522 72.952 1.00 88.81 210 PRO A C 1
ATOM 1687 O O . PRO A 1 210 ? -48.074 -2.218 71.765 1.00 88.81 210 PRO A O 1
ATOM 1690 N N . LYS A 1 211 ? -46.764 -2.432 73.580 1.00 87.75 211 LYS A N 1
ATOM 1691 C CA . LYS A 1 211 ? -45.545 -1.971 72.913 1.00 87.75 211 LYS A CA 1
ATOM 1692 C C . LYS A 1 211 ? -45.050 -2.986 71.887 1.00 87.75 211 LYS A C 1
ATOM 1694 O O . LYS A 1 211 ? -44.697 -2.591 70.778 1.00 87.75 211 LYS A O 1
ATOM 1699 N N . LEU A 1 212 ? -45.080 -4.276 72.219 1.00 88.81 212 LEU A N 1
ATOM 1700 C CA . LEU A 1 212 ? -44.746 -5.352 71.285 1.00 88.81 212 LEU A CA 1
ATOM 1701 C C . LEU A 1 212 ? -45.717 -5.391 70.099 1.00 88.81 212 LEU A C 1
ATOM 1703 O O . LEU A 1 212 ? -45.276 -5.492 68.959 1.00 88.81 212 LEU A O 1
ATOM 1707 N N . GLN A 1 213 ? -47.022 -5.221 70.341 1.00 91.06 213 GLN A N 1
ATOM 1708 C CA . GLN A 1 213 ? -48.022 -5.126 69.269 1.00 91.06 213 GLN A CA 1
ATOM 1709 C C . GLN A 1 213 ? -47.774 -3.924 68.345 1.00 91.06 213 GLN A C 1
ATOM 1711 O O . GLN A 1 213 ? -47.911 -4.039 67.127 1.00 91.06 213 GLN A O 1
ATOM 1716 N N . GLN A 1 214 ? -47.359 -2.781 68.904 1.00 90.81 214 GLN A N 1
ATOM 1717 C CA . GLN A 1 214 ? -46.959 -1.616 68.114 1.00 90.81 214 GLN A CA 1
ATOM 1718 C C . GLN A 1 214 ? -45.731 -1.920 67.239 1.00 90.81 214 GLN A C 1
ATOM 1720 O O . GLN A 1 214 ? -45.753 -1.633 66.043 1.00 90.81 214 GLN A O 1
ATOM 1725 N N . LEU A 1 215 ? -44.671 -2.496 67.816 1.00 91.44 215 LEU A N 1
ATOM 1726 C CA . LEU A 1 215 ? -43.435 -2.826 67.096 1.00 91.44 215 LEU A CA 1
ATOM 1727 C C . LEU A 1 215 ? -43.679 -3.867 65.994 1.00 91.44 215 LEU A C 1
ATOM 1729 O O . LEU A 1 215 ? -43.153 -3.726 64.891 1.00 91.44 215 LEU A O 1
ATOM 1733 N N . GLN A 1 216 ? -44.533 -4.860 66.257 1.00 91.62 216 GLN A N 1
ATOM 1734 C CA . GLN A 1 216 ? -44.961 -5.840 65.260 1.00 91.62 216 GLN A CA 1
ATOM 1735 C C . GLN A 1 216 ? -45.645 -5.152 64.072 1.00 91.62 216 GLN A C 1
ATOM 1737 O O . GLN A 1 216 ? -45.257 -5.368 62.927 1.00 91.62 216 GLN A O 1
ATOM 1742 N N . ALA A 1 217 ? -46.585 -4.238 64.333 1.00 92.12 217 ALA A N 1
ATOM 1743 C CA . ALA A 1 217 ? -47.249 -3.479 63.276 1.00 92.12 217 ALA A CA 1
ATOM 1744 C C . ALA A 1 217 ? -46.288 -2.558 62.494 1.00 92.12 217 ALA A C 1
ATOM 1746 O O . ALA A 1 217 ? -46.540 -2.261 61.325 1.00 92.12 217 ALA A O 1
ATOM 1747 N N . GLU A 1 218 ? -45.204 -2.074 63.111 1.00 89.50 218 GLU A N 1
ATOM 1748 C CA . GLU A 1 218 ? -44.152 -1.306 62.427 1.00 89.50 218 GLU A CA 1
ATOM 1749 C C . GLU A 1 218 ? -43.305 -2.183 61.490 1.00 89.50 218 GLU A C 1
ATOM 1751 O O . GLU A 1 218 ? -42.937 -1.719 60.407 1.00 89.50 218 GLU A O 1
ATOM 1756 N N . ILE A 1 219 ? -43.038 -3.441 61.864 1.00 92.12 219 ILE A N 1
ATOM 1757 C CA . ILE A 1 219 ? -42.362 -4.432 61.012 1.00 92.12 219 ILE A CA 1
ATOM 1758 C C . ILE A 1 219 ? -43.265 -4.869 59.858 1.00 92.12 219 ILE A C 1
ATOM 1760 O O . ILE A 1 219 ? -42.833 -4.838 58.706 1.00 92.12 219 ILE A O 1
ATOM 1764 N N . ASP A 1 220 ? -44.525 -5.196 60.139 1.00 90.69 220 ASP A N 1
ATOM 1765 C CA . ASP A 1 220 ? -45.475 -5.687 59.132 1.00 90.69 220 ASP A CA 1
ATOM 1766 C C . ASP A 1 220 ? -45.755 -4.651 58.029 1.00 90.69 220 ASP A C 1
ATOM 1768 O O . ASP A 1 220 ? -46.102 -5.000 56.902 1.00 90.69 220 ASP A O 1
ATOM 1772 N N . LYS A 1 221 ? -45.575 -3.358 58.330 1.00 90.06 221 LYS A N 1
ATOM 1773 C CA . LYS A 1 221 ? -45.713 -2.253 57.366 1.00 90.06 221 LYS A CA 1
ATOM 1774 C C . LYS A 1 221 ? -44.464 -2.008 56.511 1.00 90.06 221 LYS A C 1
ATOM 1776 O O . LYS A 1 221 ? -44.505 -1.132 55.644 1.00 90.06 221 LYS A O 1
ATOM 1781 N N . MET A 1 222 ? -43.345 -2.700 56.745 1.00 89.12 222 MET A N 1
ATOM 1782 C CA . MET A 1 222 ? -42.127 -2.489 55.956 1.00 89.12 222 MET A CA 1
ATOM 1783 C C . MET A 1 222 ? -42.283 -3.021 54.525 1.00 89.12 222 MET A C 1
ATOM 1785 O O . MET A 1 222 ? -42.780 -4.120 54.291 1.00 89.12 222 MET A O 1
ATOM 1789 N N . GLU A 1 223 ? -41.805 -2.247 53.545 1.00 87.00 223 GLU A N 1
ATOM 1790 C CA . GLU A 1 223 ? -41.780 -2.675 52.142 1.00 87.00 223 GLU A CA 1
ATOM 1791 C C . GLU A 1 223 ? -40.916 -3.942 51.999 1.00 87.00 223 GLU A C 1
ATOM 1793 O O . GLU A 1 223 ? -39.738 -3.948 52.375 1.00 87.00 223 GLU A O 1
ATOM 1798 N N . THR A 1 224 ? -41.478 -5.011 51.425 1.00 85.81 224 THR A N 1
ATOM 1799 C CA . THR A 1 224 ? -40.708 -6.211 51.074 1.00 85.81 224 THR A CA 1
ATOM 1800 C C . THR A 1 224 ? -39.878 -5.939 49.822 1.00 85.81 224 THR A C 1
ATOM 1802 O O . THR A 1 224 ? -40.404 -5.831 48.714 1.00 85.81 224 THR A O 1
ATOM 1805 N N . ILE A 1 225 ? -38.562 -5.846 49.988 1.00 88.00 225 ILE A N 1
ATOM 1806 C CA . ILE A 1 225 ? -37.631 -5.571 48.890 1.00 88.00 225 ILE A CA 1
ATOM 1807 C C . ILE A 1 225 ? -37.185 -6.899 48.270 1.00 88.00 225 ILE A C 1
ATOM 1809 O O . ILE A 1 225 ? -36.665 -7.773 48.961 1.00 88.00 225 ILE A O 1
ATOM 1813 N N . ARG A 1 226 ? -37.349 -7.049 46.951 1.00 86.88 226 ARG A N 1
ATOM 1814 C CA . ARG A 1 226 ? -36.806 -8.197 46.207 1.00 86.88 226 ARG A CA 1
ATOM 1815 C C . ARG A 1 226 ? -35.334 -7.966 45.878 1.00 86.88 226 ARG A C 1
ATOM 1817 O O . ARG A 1 226 ? -34.954 -6.859 45.500 1.00 86.88 226 ARG A O 1
ATOM 1824 N N . THR A 1 227 ? -34.517 -9.011 45.970 1.00 88.25 227 THR A N 1
ATOM 1825 C CA . THR A 1 227 ? -33.129 -8.975 45.499 1.00 88.25 227 THR A CA 1
ATOM 1826 C C . THR A 1 227 ? -33.107 -8.853 43.969 1.00 88.25 227 THR A C 1
ATOM 1828 O O . THR A 1 227 ? -33.700 -9.689 43.282 1.00 88.25 227 THR A O 1
ATOM 1831 N N . PRO A 1 228 ? -32.469 -7.811 43.398 1.00 89.38 228 PRO A N 1
ATOM 1832 C CA . PRO A 1 228 ? -32.342 -7.700 41.950 1.00 89.38 228 PRO A CA 1
ATOM 1833 C C . PRO A 1 228 ? -31.534 -8.869 41.377 1.00 89.38 228 PRO A C 1
ATOM 1835 O O . PRO A 1 228 ? -30.527 -9.277 41.956 1.00 89.38 228 PRO A O 1
ATOM 1838 N N . GLY A 1 229 ? -31.952 -9.387 40.219 1.00 87.12 229 GLY A N 1
ATOM 1839 C CA . GLY A 1 229 ? -31.175 -10.385 39.486 1.00 87.12 229 GLY A CA 1
ATOM 1840 C C . GLY A 1 229 ? -29.864 -9.786 38.975 1.00 87.12 229 GLY A C 1
ATOM 1841 O O . GLY A 1 229 ? -29.865 -8.700 38.395 1.00 87.12 229 GLY A O 1
ATOM 1842 N N . ILE A 1 230 ? -28.749 -10.489 39.182 1.00 85.00 230 ILE A N 1
ATOM 1843 C CA . ILE A 1 230 ? -27.429 -10.054 38.715 1.00 85.00 230 ILE A CA 1
ATOM 1844 C C . ILE A 1 230 ? -27.176 -10.676 37.333 1.00 85.00 230 ILE A C 1
ATOM 1846 O O . ILE A 1 230 ? -27.080 -11.902 37.234 1.00 85.00 230 ILE A O 1
ATOM 1850 N N . PRO A 1 231 ? -27.080 -9.873 36.259 1.00 84.19 231 PRO A N 1
ATOM 1851 C CA . PRO A 1 231 ? -26.817 -10.402 34.928 1.00 84.19 231 PRO A CA 1
ATOM 1852 C C . PRO A 1 231 ? -25.384 -10.939 34.816 1.00 84.19 231 PRO A C 1
ATOM 1854 O O . PRO A 1 231 ? -24.455 -10.426 35.439 1.00 84.19 231 PRO A O 1
ATOM 1857 N N . THR A 1 232 ? -25.196 -11.964 33.982 1.00 89.19 232 THR A N 1
ATOM 1858 C CA . THR A 1 232 ? -23.864 -12.494 33.656 1.00 89.19 232 THR A CA 1
ATOM 1859 C C . THR A 1 232 ? -23.325 -11.837 32.389 1.00 89.19 232 THR A C 1
ATOM 1861 O O . THR A 1 232 ? -24.024 -11.727 31.384 1.00 89.19 232 THR A O 1
ATOM 1864 N N . VAL A 1 233 ? -22.062 -11.408 32.422 1.00 92.06 233 VAL A N 1
ATOM 1865 C CA . VAL A 1 233 ? -21.378 -10.808 31.268 1.00 92.06 233 VAL A CA 1
ATOM 1866 C C . VAL A 1 233 ? -20.530 -11.873 30.573 1.00 92.06 233 VAL A C 1
ATOM 1868 O O . VAL A 1 233 ? -19.730 -12.552 31.217 1.00 92.06 233 VAL A O 1
ATOM 1871 N N . ARG A 1 234 ? -20.666 -12.013 29.247 1.00 92.94 234 ARG A N 1
ATOM 1872 C CA . ARG A 1 234 ? -19.864 -12.944 28.436 1.00 92.94 234 ARG A CA 1
ATOM 1873 C C . ARG A 1 234 ? -19.361 -12.279 27.156 1.00 92.94 234 ARG A C 1
ATOM 1875 O O . ARG A 1 234 ? -20.154 -11.797 26.356 1.00 92.94 234 ARG A O 1
ATOM 1882 N N . TYR A 1 235 ? -18.052 -12.353 26.916 1.00 93.38 235 TYR A N 1
ATOM 1883 C CA . TYR A 1 235 ? -17.433 -12.001 25.635 1.00 93.38 235 TYR A CA 1
ATOM 1884 C C . TYR A 1 235 ? -16.954 -13.265 24.911 1.00 93.38 235 TYR A C 1
ATOM 1886 O O . TYR A 1 235 ? -16.164 -14.033 25.458 1.00 93.38 235 TYR A O 1
ATOM 1894 N N . THR A 1 236 ? -17.415 -13.479 23.675 1.00 92.38 236 THR A N 1
ATOM 1895 C CA . THR A 1 236 ? -17.023 -14.638 22.857 1.00 92.38 236 THR A CA 1
ATOM 1896 C C . THR A 1 236 ? -16.081 -14.192 21.746 1.00 92.38 236 THR A C 1
ATOM 1898 O O . THR A 1 236 ? -16.492 -13.515 20.805 1.00 92.38 236 THR A O 1
ATOM 1901 N N . ARG A 1 237 ? -14.806 -14.579 21.842 1.00 91.19 237 ARG A N 1
ATOM 1902 C CA . ARG A 1 237 ? -13.784 -14.239 20.845 1.00 91.19 237 ARG A CA 1
ATOM 1903 C C . ARG A 1 237 ? -13.920 -15.129 19.608 1.00 91.19 237 ARG A C 1
ATOM 1905 O O . ARG A 1 237 ? -13.888 -16.352 19.725 1.00 91.19 237 ARG A O 1
ATOM 1912 N N . LYS A 1 238 ? -13.981 -14.521 18.422 1.00 88.12 238 LYS A N 1
ATOM 1913 C CA . LYS A 1 238 ? -13.821 -15.234 17.146 1.00 88.12 238 LYS A CA 1
ATOM 1914 C C . LYS A 1 238 ? -12.340 -15.322 16.768 1.00 88.12 238 LYS A C 1
ATOM 1916 O O . LYS A 1 238 ? -11.582 -14.389 17.028 1.00 88.12 238 LYS A O 1
ATOM 1921 N N . LYS A 1 239 ? -11.927 -16.452 16.188 1.00 84.75 239 LYS A N 1
ATOM 1922 C CA . LYS A 1 239 ? -10.605 -16.602 15.558 1.00 84.75 239 LYS A CA 1
ATOM 1923 C C . LYS A 1 239 ? -10.684 -16.050 14.132 1.00 84.75 239 LYS A C 1
ATOM 1925 O O . LYS A 1 239 ? -11.723 -16.217 13.505 1.00 84.75 239 LYS A O 1
ATOM 1930 N N . ILE A 1 240 ? -9.611 -15.417 13.662 1.00 81.81 240 ILE A N 1
ATOM 1931 C CA . ILE A 1 240 ? -9.474 -14.927 12.283 1.00 81.81 240 ILE A CA 1
ATOM 1932 C C . ILE A 1 240 ? -8.371 -15.747 11.610 1.00 81.81 240 ILE A C 1
ATOM 1934 O O . ILE A 1 240 ? -7.285 -15.899 12.171 1.00 81.81 240 ILE A O 1
ATOM 1938 N N . SER A 1 241 ? -8.670 -16.307 10.444 1.00 83.56 241 SER A N 1
ATOM 1939 C CA . SER A 1 241 ? -7.771 -17.104 9.603 1.00 83.56 241 SER A CA 1
ATOM 1940 C C . SER A 1 241 ? -7.117 -16.268 8.497 1.00 83.56 241 SER A C 1
ATOM 1942 O O . SER A 1 241 ? -7.591 -15.186 8.160 1.00 83.56 241 SER A O 1
ATOM 1944 N N . GLN A 1 242 ? -6.060 -16.798 7.873 1.00 74.44 242 GLN A N 1
ATOM 1945 C CA . GLN A 1 242 ? -5.370 -16.126 6.763 1.00 74.44 242 GLN A CA 1
ATOM 1946 C C . GLN A 1 242 ? -6.272 -15.923 5.526 1.00 74.44 242 GLN A C 1
ATOM 1948 O O . GLN A 1 242 ? -6.192 -14.908 4.842 1.00 74.44 242 GLN A O 1
ATOM 1953 N N . ASN A 1 243 ? -7.197 -16.850 5.266 1.00 81.88 243 ASN A N 1
ATOM 1954 C CA . ASN A 1 243 ? -8.175 -16.701 4.184 1.00 81.88 243 ASN A CA 1
ATOM 1955 C C . ASN A 1 243 ? -9.155 -15.546 4.461 1.00 81.88 243 ASN A C 1
ATOM 1957 O O . ASN A 1 243 ? -9.546 -14.808 3.563 1.00 81.88 243 ASN A O 1
ATOM 1961 N N . GLU A 1 244 ? -9.547 -15.352 5.722 1.00 81.19 244 GLU A N 1
ATOM 1962 C CA . GLU A 1 244 ? -10.375 -14.205 6.106 1.00 81.19 244 GLU A CA 1
ATOM 1963 C C . GLU A 1 244 ? -9.602 -12.891 5.991 1.00 81.19 244 GLU A C 1
ATOM 1965 O O . GLU A 1 244 ? -10.200 -11.888 5.617 1.00 81.19 244 GLU A O 1
ATOM 1970 N N . THR A 1 245 ? -8.284 -12.884 6.229 1.00 78.94 245 THR A N 1
ATOM 1971 C CA . THR A 1 245 ? -7.474 -11.677 6.012 1.00 78.94 245 THR A CA 1
ATOM 1972 C C . THR A 1 245 ? -7.351 -11.314 4.535 1.00 78.94 245 THR A C 1
ATOM 1974 O O . THR A 1 245 ? -7.563 -10.149 4.216 1.00 78.94 245 THR A O 1
ATOM 1977 N N . SER A 1 246 ? -7.125 -12.276 3.629 1.00 81.44 246 SER A N 1
ATOM 1978 C CA . SER A 1 246 ? -7.137 -12.005 2.177 1.00 81.44 246 SER A CA 1
ATOM 1979 C C . SER A 1 246 ? -8.509 -11.525 1.697 1.00 81.44 246 SER A C 1
ATOM 1981 O O . SER A 1 246 ? -8.596 -10.616 0.886 1.00 81.44 246 SER A O 1
ATOM 1983 N N . LYS A 1 247 ? -9.617 -12.038 2.249 1.00 84.44 247 LYS A N 1
ATOM 1984 C CA . LYS A 1 247 ? -10.960 -11.511 1.927 1.00 84.44 247 LYS A CA 1
ATOM 1985 C C . LYS A 1 247 ? -11.182 -10.071 2.388 1.00 84.44 247 LYS A C 1
ATOM 1987 O O . LYS A 1 247 ? -12.029 -9.385 1.823 1.00 84.44 247 LYS A O 1
ATOM 1992 N N . LEU A 1 248 ? -10.484 -9.640 3.437 1.00 81.19 248 LEU A N 1
ATOM 1993 C CA . LEU A 1 248 ? -10.587 -8.283 3.963 1.00 81.19 248 LEU A CA 1
ATOM 1994 C C . LEU A 1 248 ? -9.659 -7.314 3.214 1.00 81.19 248 LEU A C 1
ATOM 1996 O O . LEU A 1 248 ? -10.102 -6.212 2.908 1.00 81.19 248 LEU A O 1
ATOM 2000 N N . PHE A 1 249 ? -8.415 -7.721 2.919 1.00 84.75 249 PHE A N 1
ATOM 2001 C CA . PHE A 1 249 ? -7.352 -6.895 2.309 1.00 84.75 249 PHE A CA 1
ATOM 2002 C C . PHE A 1 249 ? -7.185 -7.042 0.794 1.00 84.75 249 PHE A C 1
ATOM 2004 O O . PHE A 1 249 ? -6.636 -6.145 0.163 1.00 84.75 249 PHE A O 1
ATOM 2011 N N . GLY A 1 250 ? -7.631 -8.148 0.211 1.00 87.38 250 GLY A N 1
ATOM 2012 C CA . GLY A 1 250 ? -7.300 -8.537 -1.156 1.00 87.38 250 GLY A CA 1
ATOM 2013 C C . GLY A 1 250 ? -5.958 -9.265 -1.267 1.00 87.38 250 GLY A C 1
ATOM 2014 O O . GLY A 1 250 ? -5.290 -9.548 -0.271 1.00 87.38 250 GLY A O 1
ATOM 2015 N N . ASP A 1 251 ? -5.577 -9.562 -2.508 1.00 88.94 251 ASP A N 1
ATOM 2016 C CA . ASP A 1 251 ? -4.340 -10.251 -2.868 1.00 88.94 251 ASP A CA 1
ATOM 2017 C C . ASP A 1 251 ? -3.643 -9.509 -4.019 1.00 88.94 251 ASP A C 1
ATOM 2019 O O . ASP A 1 251 ? -4.289 -8.876 -4.858 1.00 88.94 251 ASP A O 1
ATOM 2023 N N . LEU A 1 252 ? -2.314 -9.604 -4.078 1.00 89.75 252 LEU A N 1
ATOM 2024 C CA . LEU A 1 252 ? -1.538 -9.083 -5.202 1.00 89.75 252 LEU A CA 1
ATOM 2025 C C . LEU A 1 252 ? -1.545 -10.077 -6.363 1.00 89.75 252 LEU A C 1
ATOM 2027 O O . LEU A 1 252 ? -1.286 -11.267 -6.186 1.00 89.75 252 LEU A O 1
ATOM 2031 N N . SER A 1 253 ? -1.751 -9.565 -7.572 1.00 86.94 253 SER A N 1
ATOM 2032 C CA . SER A 1 253 ? -1.604 -10.327 -8.810 1.00 86.94 253 SER A CA 1
ATOM 2033 C C . SER A 1 253 ? -0.644 -9.615 -9.749 1.00 86.94 253 SER A C 1
ATOM 2035 O O . SER A 1 253 ? -0.792 -8.419 -9.992 1.00 86.94 253 SER A O 1
ATOM 2037 N N . PHE A 1 254 ? 0.301 -10.356 -10.317 1.00 83.38 254 PHE A N 1
ATOM 2038 C CA . PHE A 1 254 ? 1.270 -9.824 -11.270 1.00 83.38 254 PHE A CA 1
ATOM 2039 C C . PHE A 1 254 ? 0.928 -10.300 -12.679 1.00 83.38 254 PHE A C 1
ATOM 2041 O O . PHE A 1 254 ? 0.582 -11.467 -12.889 1.00 83.38 254 PHE A O 1
ATOM 2048 N N . SER A 1 255 ? 1.031 -9.403 -13.660 1.00 79.19 255 SER A N 1
ATOM 2049 C CA . SER A 1 255 ? 0.900 -9.799 -15.059 1.00 79.19 255 SER A CA 1
ATOM 2050 C C . SER A 1 255 ? 2.080 -10.697 -15.458 1.00 79.19 255 SER A C 1
ATOM 2052 O O . SER A 1 255 ? 3.194 -10.560 -14.956 1.00 79.19 255 SER A O 1
ATOM 2054 N N . LYS A 1 256 ? 1.859 -11.636 -16.385 1.00 68.00 256 LYS A N 1
ATOM 2055 C CA . LYS A 1 256 ? 2.901 -12.570 -16.863 1.00 68.00 256 LYS A CA 1
ATOM 2056 C C . LYS A 1 256 ? 4.005 -11.901 -17.699 1.00 68.00 256 LYS A C 1
ATOM 2058 O O . LYS A 1 256 ? 4.853 -12.605 -18.247 1.00 68.00 256 LYS A O 1
ATOM 2063 N N . ALA A 1 257 ? 3.995 -10.577 -17.852 1.00 65.19 257 ALA A N 1
ATOM 2064 C CA . ALA A 1 257 ? 5.038 -9.855 -18.565 1.00 65.19 257 ALA A CA 1
ATOM 2065 C C . ALA A 1 257 ? 6.324 -9.862 -17.723 1.00 65.19 257 ALA A C 1
ATOM 2067 O O . ALA A 1 257 ? 6.571 -8.984 -16.905 1.00 65.19 257 ALA A O 1
ATOM 2068 N N . ILE A 1 258 ? 7.139 -10.900 -17.902 1.00 59.06 258 ILE A N 1
ATOM 2069 C CA . ILE A 1 258 ? 8.446 -11.010 -17.259 1.00 59.06 258 ILE A CA 1
ATOM 2070 C C . ILE A 1 258 ? 9.383 -10.013 -17.945 1.00 59.06 258 ILE A C 1
ATOM 2072 O O . ILE A 1 258 ? 9.608 -10.113 -19.155 1.00 59.06 258 ILE A O 1
ATOM 2076 N N . CYS A 1 259 ? 9.977 -9.096 -17.178 1.00 56.72 259 CYS A N 1
ATOM 2077 C CA . CYS A 1 259 ? 11.194 -8.395 -17.581 1.00 56.72 259 CYS A CA 1
ATOM 2078 C C . CYS A 1 259 ? 12.296 -9.444 -17.780 1.00 56.72 259 CYS A C 1
ATOM 2080 O O . CYS A 1 259 ? 12.998 -9.811 -16.840 1.00 56.72 259 CYS A O 1
ATOM 2082 N N . ARG A 1 260 ? 12.393 -10.021 -18.982 1.00 54.38 260 ARG A N 1
ATOM 2083 C CA . ARG A 1 260 ? 13.443 -10.993 -19.292 1.00 54.38 260 ARG A CA 1
ATOM 2084 C C . ARG A 1 260 ? 14.780 -10.262 -19.275 1.00 54.38 260 ARG A C 1
ATOM 2086 O O . ARG A 1 260 ? 14.930 -9.225 -19.917 1.00 54.38 260 ARG A O 1
ATOM 2093 N N . ASN A 1 261 ? 15.748 -10.817 -18.555 1.00 49.34 261 ASN A N 1
ATOM 2094 C CA . ASN A 1 261 ? 17.120 -10.334 -18.595 1.00 49.34 261 ASN A CA 1
ATOM 2095 C C . ASN A 1 261 ? 17.658 -10.502 -20.021 1.00 49.34 261 ASN A C 1
ATOM 2097 O O . ASN A 1 261 ? 17.861 -11.622 -20.478 1.00 49.34 261 ASN A O 1
ATOM 2101 N N . TYR A 1 262 ? 17.942 -9.397 -20.709 1.00 45.44 262 TYR A N 1
ATOM 2102 C CA . TYR A 1 262 ? 18.579 -9.397 -22.034 1.00 45.44 262 TYR A CA 1
ATOM 2103 C C . TYR A 1 262 ? 20.082 -9.756 -21.990 1.00 45.44 262 TYR A C 1
ATOM 2105 O O . TYR A 1 262 ? 20.808 -9.521 -22.950 1.00 45.44 262 TYR A O 1
ATOM 2113 N N . ALA A 1 263 ? 20.580 -10.324 -20.885 1.00 41.16 263 ALA A N 1
ATOM 2114 C CA . ALA A 1 263 ? 22.007 -10.564 -20.669 1.00 41.16 263 ALA A CA 1
ATOM 2115 C C . ALA A 1 263 ? 22.559 -11.842 -21.340 1.00 41.16 263 ALA A C 1
ATOM 2117 O O . ALA A 1 263 ? 23.762 -12.070 -21.272 1.00 41.16 263 ALA A O 1
ATOM 2118 N N . THR A 1 264 ? 21.740 -12.673 -21.999 1.00 40.81 264 THR A N 1
ATOM 2119 C CA . THR A 1 264 ? 22.197 -13.953 -22.586 1.00 40.81 264 THR A CA 1
ATOM 2120 C C . THR A 1 264 ? 21.698 -14.203 -24.013 1.00 40.81 264 THR A C 1
ATOM 2122 O O . THR A 1 264 ? 21.228 -15.290 -24.331 1.00 40.81 264 THR A O 1
ATOM 2125 N N . GLN A 1 265 ? 21.821 -13.225 -24.912 1.00 37.34 265 GLN A N 1
ATOM 2126 C CA . GLN A 1 265 ? 21.786 -13.505 -26.357 1.00 37.34 265 GLN A CA 1
ATOM 2127 C C . GLN A 1 265 ? 23.172 -13.301 -26.964 1.00 37.34 265 GLN A C 1
ATOM 2129 O O . GLN A 1 265 ? 23.471 -12.309 -27.620 1.00 37.34 265 GLN A O 1
ATOM 2134 N N . GLY A 1 266 ? 24.024 -14.290 -26.707 1.00 30.61 266 GLY A N 1
ATOM 2135 C CA . GLY A 1 266 ? 25.263 -14.531 -27.425 1.00 30.61 266 GLY A CA 1
ATOM 2136 C C . GLY A 1 266 ? 25.376 -16.025 -27.701 1.00 30.61 266 GLY A C 1
ATOM 2137 O O . GLY A 1 266 ? 25.781 -16.754 -26.810 1.00 30.61 266 GLY A O 1
ATOM 2138 N N . ARG A 1 267 ? 25.032 -16.416 -28.938 1.00 37.66 267 ARG A N 1
ATOM 2139 C CA . ARG A 1 267 ? 25.215 -17.734 -29.578 1.00 37.66 267 ARG A CA 1
ATOM 2140 C C . ARG A 1 267 ? 24.522 -18.926 -28.910 1.00 37.66 267 ARG A C 1
ATOM 2142 O O . ARG A 1 267 ? 24.986 -19.412 -27.895 1.00 37.66 267 ARG A O 1
ATOM 2149 N N . GLU A 1 268 ? 23.495 -19.440 -29.579 1.00 30.56 268 GLU A N 1
ATOM 2150 C CA . GLU A 1 268 ? 23.427 -20.842 -30.019 1.00 30.56 268 GLU A CA 1
ATOM 2151 C C . GLU A 1 268 ? 22.216 -21.001 -30.949 1.00 30.56 268 GLU A C 1
ATOM 2153 O O . GLU A 1 268 ? 21.073 -20.735 -30.575 1.00 30.56 268 GLU A O 1
ATOM 2158 N N . ASP A 1 269 ? 22.512 -21.350 -32.200 1.00 31.23 269 ASP A N 1
ATOM 2159 C CA . ASP A 1 269 ? 21.544 -21.844 -33.169 1.00 31.23 269 ASP A CA 1
ATOM 2160 C C . ASP A 1 269 ? 21.100 -23.262 -32.767 1.00 31.23 269 ASP A C 1
ATOM 2162 O O . ASP A 1 269 ? 21.927 -24.061 -32.338 1.00 31.23 269 ASP A O 1
ATOM 2166 N N . ASN A 1 270 ? 19.816 -23.558 -32.996 1.00 32.12 270 ASN A N 1
ATOM 2167 C CA . ASN A 1 270 ? 19.188 -24.8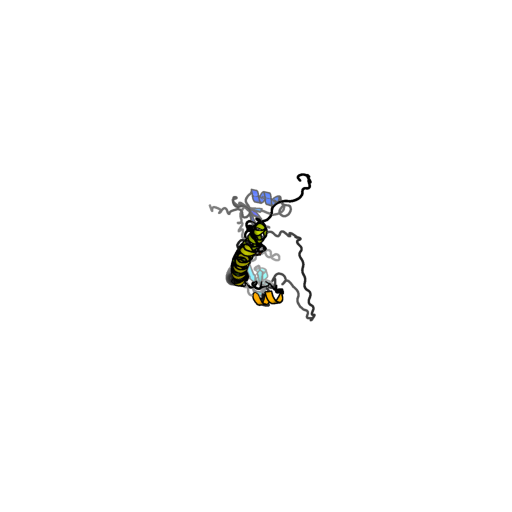80 -33.143 1.00 32.12 270 ASN A CA 1
ATOM 2168 C C . ASN A 1 270 ? 19.432 -25.937 -32.043 1.00 32.12 270 ASN A C 1
ATOM 2170 O O . ASN A 1 270 ? 20.438 -26.630 -32.066 1.00 32.12 270 ASN A O 1
ATOM 2174 N N . ASP A 1 271 ? 18.419 -26.219 -31.216 1.0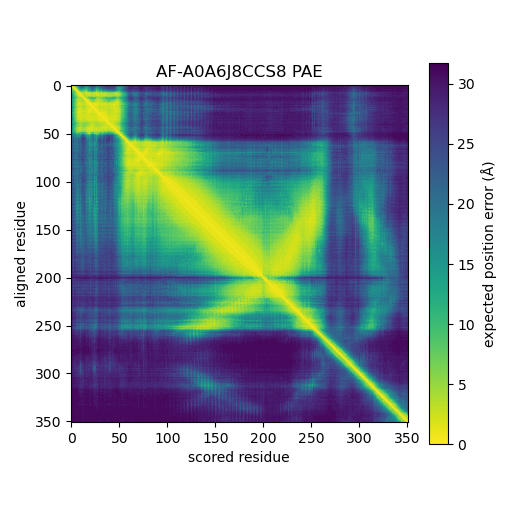0 27.83 271 ASP A N 1
ATOM 2175 C CA . ASP A 1 271 ? 17.629 -27.448 -31.401 1.00 27.83 271 ASP A CA 1
ATOM 2176 C C . ASP A 1 271 ? 16.351 -27.452 -30.547 1.00 27.83 271 ASP A C 1
ATOM 2178 O O . ASP A 1 271 ? 16.274 -26.867 -29.465 1.00 27.83 271 ASP A O 1
ATOM 2182 N N . ALA A 1 272 ? 15.320 -28.113 -31.061 1.00 33.03 272 ALA A N 1
ATOM 2183 C CA . ALA A 1 272 ? 14.056 -28.317 -30.374 1.00 33.03 272 ALA A CA 1
ATOM 2184 C C . ALA A 1 272 ? 14.158 -29.478 -29.373 1.00 33.03 272 ALA A C 1
ATOM 2186 O O . ALA A 1 272 ? 14.675 -30.534 -29.716 1.00 33.03 272 ALA A O 1
ATOM 2187 N N . THR A 1 273 ? 13.565 -29.347 -28.181 1.00 31.80 273 THR A N 1
ATOM 2188 C CA . THR A 1 273 ? 12.739 -30.408 -27.561 1.00 31.80 273 THR A CA 1
ATOM 2189 C C . THR A 1 273 ? 12.023 -29.930 -26.295 1.00 31.80 273 THR A C 1
ATOM 2191 O O . THR A 1 273 ? 12.489 -29.083 -25.540 1.00 31.80 273 THR A O 1
ATOM 2194 N N . GLN A 1 274 ? 10.821 -30.478 -26.123 1.00 30.62 274 GLN A N 1
ATOM 2195 C CA . GLN A 1 274 ? 9.865 -30.269 -25.038 1.00 30.62 274 GLN A CA 1
ATOM 2196 C C . GLN A 1 274 ? 10.367 -30.840 -23.703 1.00 30.62 274 GLN A C 1
ATOM 2198 O O . GLN A 1 274 ? 11.008 -31.887 -23.690 1.00 30.62 274 GLN A O 1
ATOM 2203 N N . GLY A 1 275 ? 9.963 -30.250 -22.572 1.00 25.25 275 GLY A N 1
ATOM 2204 C CA . GLY A 1 275 ? 10.173 -30.893 -21.270 1.00 25.25 275 GLY A CA 1
ATOM 2205 C C . GLY A 1 275 ? 9.884 -30.024 -20.052 1.00 25.25 275 GLY A C 1
ATOM 2206 O O . GLY A 1 275 ? 10.732 -29.279 -19.590 1.00 25.25 275 GLY A O 1
ATOM 2207 N N . ARG A 1 276 ? 8.660 -30.162 -19.551 1.00 28.27 276 ARG A N 1
ATOM 2208 C CA . ARG A 1 276 ? 8.111 -29.792 -18.236 1.00 28.27 276 ARG A CA 1
ATOM 2209 C C . ARG A 1 276 ? 9.089 -30.021 -17.063 1.00 28.27 276 ARG A C 1
ATOM 2211 O O . ARG A 1 276 ? 9.678 -31.089 -17.007 1.00 28.27 276 ARG A O 1
ATOM 2218 N N . GLU A 1 277 ? 9.155 -29.092 -16.102 1.00 27.91 277 GLU A N 1
ATOM 2219 C CA . GLU A 1 277 ? 8.878 -29.339 -14.669 1.00 27.91 277 GLU A CA 1
ATOM 2220 C C . GLU A 1 277 ? 9.145 -28.113 -13.781 1.00 27.91 277 GLU A C 1
ATOM 2222 O O . GLU A 1 277 ? 10.129 -27.390 -13.925 1.00 27.91 277 GLU A O 1
ATOM 2227 N N . ASP A 1 278 ? 8.214 -27.918 -12.850 1.00 29.81 278 ASP A N 1
ATOM 2228 C CA . ASP A 1 278 ? 8.224 -26.949 -11.766 1.00 29.81 278 ASP A CA 1
ATOM 2229 C C . ASP A 1 278 ? 9.387 -27.198 -10.799 1.00 29.81 278 ASP A C 1
ATOM 2231 O O . ASP A 1 278 ? 9.647 -28.341 -10.419 1.00 29.81 278 ASP A O 1
ATOM 2235 N N . LYS A 1 279 ? 10.028 -26.124 -10.324 1.00 28.14 279 LYS A N 1
ATOM 2236 C CA . LYS A 1 279 ? 10.672 -26.090 -9.004 1.00 28.14 279 LYS A CA 1
ATOM 2237 C C . LYS A 1 279 ? 10.904 -24.657 -8.541 1.00 28.14 279 LYS A C 1
ATOM 2239 O O . LYS A 1 279 ? 11.650 -23.889 -9.144 1.00 28.14 279 LYS A O 1
ATOM 2244 N N . GLU A 1 280 ? 10.237 -24.337 -7.439 1.00 28.91 280 GLU A N 1
ATOM 2245 C CA . GLU A 1 280 ? 10.547 -23.233 -6.542 1.00 28.91 280 GLU A CA 1
ATOM 2246 C C . GLU A 1 280 ? 12.043 -23.237 -6.204 1.00 28.91 280 GLU A C 1
ATOM 2248 O O . GLU A 1 280 ? 12.594 -24.261 -5.797 1.00 28.91 280 GLU A O 1
ATOM 2253 N N . TYR A 1 281 ? 12.701 -22.086 -6.339 1.00 25.52 281 TYR A N 1
ATOM 2254 C CA . TYR A 1 281 ? 14.049 -21.900 -5.818 1.00 25.52 281 TYR A CA 1
ATOM 2255 C C . TYR A 1 281 ? 14.130 -20.612 -5.006 1.00 25.52 281 TYR A C 1
ATOM 2257 O O . TYR A 1 281 ? 14.269 -19.504 -5.523 1.00 25.52 281 TYR A O 1
ATOM 2265 N N . THR A 1 282 ? 14.040 -20.786 -3.693 1.00 30.47 282 THR A N 1
ATOM 2266 C CA . THR A 1 282 ? 14.554 -19.850 -2.702 1.00 30.47 282 THR A CA 1
ATOM 2267 C C . THR A 1 282 ? 16.076 -19.983 -2.647 1.00 30.47 282 THR A C 1
ATOM 2269 O O . THR A 1 282 ? 16.572 -21.046 -2.276 1.00 30.47 282 THR A O 1
ATOM 2272 N N . SER A 1 283 ? 16.834 -18.914 -2.903 1.00 26.28 283 SER A N 1
ATOM 2273 C CA . SER A 1 283 ? 18.155 -18.788 -2.277 1.00 26.28 283 SER A CA 1
ATOM 2274 C C . SER A 1 283 ? 18.587 -17.339 -2.086 1.00 26.28 283 SER A C 1
ATOM 2276 O O . SER A 1 283 ? 18.885 -16.605 -3.028 1.00 26.28 283 SER A O 1
ATOM 2278 N N . SER A 1 284 ? 18.716 -16.981 -0.819 1.00 29.20 284 SER A N 1
ATOM 2279 C CA . SER A 1 284 ? 19.798 -16.155 -0.310 1.00 29.20 284 SER A CA 1
ATOM 2280 C C . SER A 1 284 ? 21.160 -16.782 -0.640 1.00 29.20 284 SER A C 1
ATOM 2282 O O . SER A 1 284 ? 21.402 -17.916 -0.238 1.00 29.20 284 SER A O 1
ATOM 2284 N N . HIS A 1 285 ? 22.064 -16.043 -1.287 1.00 27.06 285 HIS A N 1
ATOM 2285 C CA . HIS A 1 285 ? 23.429 -15.857 -0.785 1.00 27.06 285 HIS A CA 1
ATOM 2286 C C . HIS A 1 285 ? 24.216 -14.839 -1.616 1.00 27.06 285 HIS A C 1
ATOM 2288 O O . HIS A 1 285 ? 24.366 -14.929 -2.829 1.00 27.06 285 HIS A O 1
ATOM 2294 N N . THR A 1 286 ? 24.770 -13.883 -0.883 1.00 32.50 286 THR A N 1
ATOM 2295 C CA . THR A 1 286 ? 25.936 -13.073 -1.215 1.00 32.50 286 THR A CA 1
ATOM 2296 C C . THR A 1 286 ? 27.149 -13.944 -1.550 1.00 32.50 286 THR A C 1
ATOM 2298 O O . THR A 1 286 ? 27.527 -14.778 -0.728 1.00 32.50 286 THR A O 1
ATOM 2301 N N . SER A 1 287 ? 27.822 -13.683 -2.673 1.00 27.34 287 SER A N 1
ATOM 2302 C CA . SER A 1 287 ? 29.293 -13.671 -2.788 1.00 27.34 287 SER A CA 1
ATOM 2303 C C . SER A 1 287 ? 29.709 -13.116 -4.147 1.00 27.34 287 SER A C 1
ATOM 2305 O O . SER A 1 287 ? 29.192 -13.515 -5.185 1.00 27.34 287 SER A O 1
ATOM 2307 N N . GLY A 1 288 ? 30.611 -12.137 -4.112 1.00 24.67 288 GLY A N 1
ATOM 2308 C CA . GLY A 1 288 ? 31.070 -11.405 -5.280 1.00 24.67 288 GLY A CA 1
ATOM 2309 C C . GLY A 1 288 ? 32.146 -12.130 -6.080 1.00 24.67 288 GLY A C 1
ATOM 2310 O O . GLY A 1 288 ? 32.941 -12.895 -5.543 1.00 24.67 288 GLY A O 1
ATOM 2311 N N . VAL A 1 289 ? 32.222 -11.770 -7.359 1.00 25.23 289 VAL A N 1
ATOM 2312 C CA . VAL A 1 289 ? 33.441 -11.844 -8.165 1.00 25.23 289 VAL A CA 1
ATOM 2313 C C . VAL A 1 289 ? 33.543 -10.527 -8.930 1.00 25.23 289 VAL A C 1
ATOM 2315 O O . VAL A 1 289 ? 32.705 -10.198 -9.765 1.00 25.23 289 VAL A O 1
ATOM 2318 N N . VAL A 1 290 ? 34.553 -9.734 -8.579 1.00 25.36 290 VAL A N 1
ATOM 2319 C CA . VAL A 1 290 ? 34.866 -8.446 -9.202 1.00 25.36 290 VAL A CA 1
ATOM 2320 C C . VAL A 1 290 ? 35.751 -8.712 -10.417 1.00 25.36 290 VAL A C 1
ATOM 2322 O O . VAL A 1 290 ? 36.931 -9.018 -10.264 1.00 25.36 290 VAL A O 1
ATOM 2325 N N . ILE A 1 291 ? 35.203 -8.550 -11.621 1.00 24.81 291 ILE A N 1
ATOM 2326 C CA . ILE A 1 291 ? 35.989 -8.425 -12.854 1.00 24.81 291 ILE A CA 1
ATOM 2327 C C . ILE A 1 291 ? 35.960 -6.945 -13.244 1.00 24.81 291 ILE A C 1
ATOM 2329 O O . ILE A 1 291 ? 34.931 -6.412 -13.650 1.00 24.81 291 ILE A O 1
ATOM 2333 N N . LYS A 1 292 ? 37.085 -6.248 -13.046 1.00 24.81 292 LYS A N 1
ATOM 2334 C CA . LYS A 1 292 ? 37.245 -4.835 -13.417 1.00 24.81 292 LYS A CA 1
ATOM 2335 C C . LYS A 1 292 ? 37.562 -4.734 -14.908 1.00 24.81 292 LYS A C 1
ATOM 2337 O O . LYS A 1 292 ? 38.701 -4.961 -15.302 1.00 24.81 292 LYS A O 1
ATOM 2342 N N . THR A 1 293 ? 36.591 -4.313 -15.711 1.00 28.59 293 THR A N 1
ATOM 2343 C CA . THR A 1 293 ? 36.844 -3.711 -17.026 1.00 28.59 293 THR A CA 1
ATOM 2344 C C . THR A 1 293 ? 36.466 -2.237 -16.966 1.00 28.59 293 THR A C 1
ATOM 2346 O O . THR A 1 293 ? 35.308 -1.867 -16.790 1.00 28.59 293 THR A O 1
ATOM 2349 N N . SER A 1 294 ? 37.483 -1.391 -17.052 1.00 28.34 294 SER A N 1
ATOM 2350 C CA . SER A 1 294 ? 37.412 0.064 -17.029 1.00 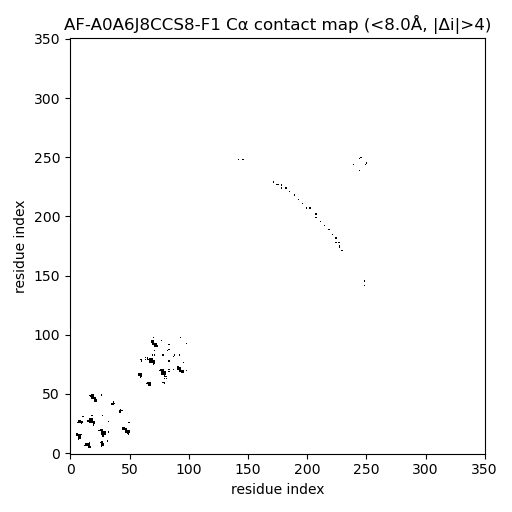28.34 294 SER A CA 1
ATOM 2351 C C . SER A 1 294 ? 36.825 0.611 -18.332 1.00 28.34 294 SER A C 1
ATOM 2353 O O . SER A 1 294 ? 37.536 0.736 -19.326 1.00 28.34 294 SER A O 1
ATOM 2355 N N . ARG A 1 295 ? 35.533 0.955 -18.316 1.00 28.52 295 ARG A N 1
ATOM 2356 C CA . ARG A 1 295 ? 34.914 1.959 -19.199 1.00 28.52 295 ARG A CA 1
ATOM 2357 C C . ARG A 1 295 ? 33.588 2.414 -18.587 1.00 28.52 295 ARG A C 1
ATOM 2359 O O . ARG A 1 295 ? 32.590 1.704 -18.636 1.00 28.52 295 ARG A O 1
ATOM 2366 N N . SER A 1 296 ? 33.597 3.591 -17.973 1.00 25.28 296 SER A N 1
ATOM 2367 C CA . SER A 1 296 ? 32.404 4.276 -17.481 1.00 25.28 296 SER A CA 1
ATOM 2368 C C . SER A 1 296 ? 31.742 5.027 -18.635 1.00 25.28 296 SER A C 1
ATOM 2370 O O . SER A 1 296 ? 32.209 6.091 -19.036 1.00 25.28 296 SER A O 1
ATOM 2372 N N . TYR A 1 297 ? 30.652 4.477 -19.163 1.00 23.92 297 TYR A N 1
ATOM 2373 C CA . TYR A 1 297 ? 29.616 5.290 -19.801 1.00 23.92 297 TYR A CA 1
ATOM 2374 C C . TYR A 1 297 ? 28.736 5.888 -18.695 1.00 23.92 297 TYR A C 1
ATOM 2376 O O . TYR A 1 297 ? 28.624 5.264 -17.635 1.00 23.92 297 TYR A O 1
ATOM 2384 N N . PRO A 1 298 ? 28.138 7.078 -18.887 1.00 28.33 298 PRO A N 1
ATOM 2385 C CA . PRO A 1 298 ? 27.271 7.683 -17.887 1.00 28.33 298 PRO A CA 1
ATOM 2386 C C . PRO A 1 298 ? 26.043 6.790 -17.707 1.00 28.33 298 PRO A C 1
ATOM 2388 O O . PRO A 1 298 ? 25.089 6.835 -18.478 1.00 28.33 298 PRO A O 1
ATOM 2391 N N . THR A 1 299 ? 26.093 5.935 -16.692 1.00 29.73 299 THR A N 1
ATOM 2392 C CA . THR A 1 299 ? 24.932 5.224 -16.181 1.00 29.73 299 THR A CA 1
ATOM 2393 C C . THR A 1 299 ? 23.959 6.283 -15.693 1.00 29.73 299 THR A C 1
ATOM 2395 O O . THR A 1 299 ? 24.315 7.088 -14.824 1.00 29.73 299 THR A O 1
ATOM 2398 N N . GLY A 1 300 ? 22.750 6.296 -16.262 1.00 28.62 300 GLY A N 1
ATOM 2399 C CA . GLY A 1 300 ? 21.625 7.025 -15.692 1.00 28.62 300 GLY A CA 1
ATOM 2400 C C . GLY A 1 300 ? 21.600 6.767 -14.190 1.00 28.62 300 GLY A C 1
ATOM 2401 O O . GLY A 1 300 ? 21.787 5.629 -13.755 1.00 28.62 300 GLY A O 1
ATOM 2402 N N . LYS A 1 301 ? 21.505 7.845 -13.407 1.00 29.22 301 LYS A N 1
ATOM 2403 C CA . LYS A 1 301 ? 21.523 7.794 -11.946 1.00 29.22 301 LYS A CA 1
ATOM 2404 C C . LYS A 1 301 ? 20.536 6.718 -11.493 1.00 29.22 301 LYS A C 1
ATOM 2406 O O . LYS A 1 301 ? 19.331 6.932 -11.557 1.00 29.22 301 LYS A O 1
ATOM 2411 N N . THR A 1 302 ? 21.037 5.587 -11.009 1.00 30.50 302 THR A N 1
ATOM 2412 C CA . THR A 1 302 ? 20.257 4.695 -10.160 1.00 30.50 302 THR A CA 1
ATOM 2413 C C . THR A 1 302 ? 20.105 5.425 -8.836 1.00 30.50 302 THR A C 1
ATOM 2415 O O . THR A 1 302 ? 20.897 5.280 -7.907 1.00 30.50 302 THR A O 1
ATOM 2418 N N . THR A 1 303 ? 19.121 6.320 -8.770 1.00 32.16 303 THR A N 1
ATOM 2419 C CA . THR A 1 303 ? 18.666 6.831 -7.489 1.00 32.16 303 THR A CA 1
ATOM 2420 C C . THR A 1 303 ? 18.220 5.621 -6.683 1.00 32.16 303 THR A C 1
ATOM 2422 O O . THR A 1 303 ? 17.389 4.821 -7.113 1.00 32.16 303 THR A O 1
ATOM 2425 N N . ASN A 1 304 ? 18.867 5.433 -5.538 1.00 34.41 304 ASN A N 1
ATOM 2426 C CA . ASN A 1 304 ? 1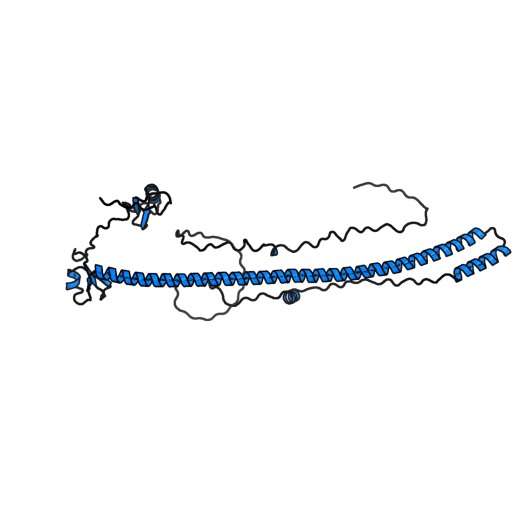8.511 4.424 -4.562 1.00 34.41 304 ASN A CA 1
ATOM 2427 C C . ASN A 1 304 ? 17.088 4.734 -4.061 1.00 34.41 304 ASN A C 1
ATOM 2429 O O . ASN A 1 304 ? 16.896 5.526 -3.144 1.00 34.41 304 ASN A O 1
ATOM 2433 N N . LEU A 1 305 ? 16.087 4.162 -4.733 1.00 38.94 305 LEU A N 1
ATOM 2434 C CA . LEU A 1 305 ? 14.654 4.432 -4.555 1.00 38.94 305 LEU A CA 1
ATOM 2435 C C . LEU A 1 305 ? 14.052 3.800 -3.289 1.00 38.94 305 LEU A C 1
ATOM 2437 O O . LEU A 1 305 ? 12.856 3.927 -3.054 1.00 38.94 305 LEU A O 1
ATOM 2441 N N . TYR A 1 306 ? 14.874 3.179 -2.441 1.00 33.34 306 TYR A N 1
ATOM 2442 C CA . TYR A 1 306 ? 14.480 2.789 -1.084 1.00 33.34 306 TYR A CA 1
ATOM 2443 C C . TYR A 1 306 ? 14.600 3.936 -0.062 1.00 33.34 306 TYR A C 1
ATOM 2445 O O . TYR A 1 306 ? 14.289 3.735 1.106 1.00 33.34 306 TYR A O 1
ATOM 2453 N N . GLY A 1 307 ? 15.049 5.129 -0.474 1.00 30.88 307 GLY A N 1
ATOM 2454 C CA . GLY A 1 307 ? 15.233 6.271 0.430 1.00 30.88 307 GLY A CA 1
ATOM 2455 C C . GLY A 1 307 ? 13.957 7.025 0.822 1.00 30.88 307 GLY A C 1
ATOM 2456 O O . GLY A 1 307 ? 13.926 7.597 1.906 1.00 30.88 307 GLY A O 1
ATOM 2457 N N . ASP A 1 308 ? 12.910 6.997 -0.013 1.00 38.47 308 ASP A N 1
ATOM 2458 C CA . ASP A 1 308 ? 11.749 7.899 0.132 1.00 38.47 308 ASP A CA 1
ATOM 2459 C C . ASP A 1 308 ? 10.418 7.196 0.414 1.00 38.47 308 ASP A C 1
ATOM 2461 O O . ASP A 1 308 ? 9.390 7.861 0.545 1.00 38.47 308 ASP A O 1
ATOM 2465 N N . ILE A 1 309 ? 10.412 5.868 0.555 1.00 39.22 309 ILE A N 1
ATOM 2466 C CA . ILE A 1 309 ? 9.273 5.193 1.171 1.00 39.22 309 ILE A CA 1
ATOM 2467 C C . ILE A 1 309 ? 9.675 4.787 2.572 1.00 39.22 309 ILE A C 1
ATOM 2469 O O . ILE A 1 309 ? 10.507 3.901 2.757 1.00 39.22 309 ILE A O 1
ATOM 2473 N N . SER A 1 310 ? 9.126 5.514 3.548 1.00 43.69 310 SER A N 1
ATOM 2474 C CA . SER A 1 310 ? 9.340 5.248 4.962 1.00 43.69 310 SER A CA 1
ATOM 2475 C C . SER A 1 310 ? 9.229 3.745 5.209 1.00 43.69 310 SER A C 1
ATOM 2477 O O . SER A 1 310 ? 8.168 3.154 5.010 1.00 43.69 310 SER A O 1
ATOM 2479 N N . GLU A 1 311 ? 10.309 3.115 5.680 1.00 43.25 311 GLU A N 1
ATOM 2480 C CA . GLU A 1 311 ? 10.301 1.704 6.082 1.00 43.25 311 GLU A CA 1
ATOM 2481 C C . GLU A 1 311 ? 9.411 1.444 7.320 1.00 43.25 311 GLU A C 1
ATOM 2483 O O . GLU A 1 311 ? 9.514 0.402 7.970 1.00 43.25 311 GLU A O 1
ATOM 2488 N N . ASP A 1 312 ? 8.519 2.373 7.674 1.00 45.84 312 ASP A N 1
ATOM 2489 C CA . ASP A 1 312 ? 7.569 2.265 8.776 1.00 45.84 312 ASP A CA 1
ATOM 2490 C C . ASP A 1 312 ? 6.634 1.056 8.649 1.00 45.84 312 ASP A C 1
ATOM 2492 O O . ASP A 1 312 ? 6.225 0.510 9.674 1.00 45.84 312 ASP A O 1
ATOM 2496 N N . TRP A 1 313 ? 6.380 0.537 7.443 1.00 42.94 313 TRP A N 1
ATOM 2497 C CA . TRP A 1 313 ? 5.662 -0.734 7.268 1.00 42.94 313 TRP A CA 1
ATOM 2498 C C . TRP A 1 313 ? 6.417 -1.960 7.804 1.00 42.94 313 TRP A C 1
ATOM 2500 O O . TRP A 1 313 ? 5.793 -2.983 8.080 1.00 42.94 313 TRP A O 1
ATOM 2510 N N . LYS A 1 314 ? 7.744 -1.887 8.007 1.00 42.16 314 LYS A N 1
ATOM 2511 C CA . LYS A 1 314 ? 8.519 -2.966 8.651 1.00 42.16 314 LYS A CA 1
ATOM 2512 C C . LYS A 1 314 ? 8.349 -2.983 10.172 1.00 42.16 314 LYS A C 1
ATOM 2514 O O . LYS A 1 314 ? 8.803 -3.927 10.817 1.00 42.16 314 LYS A O 1
ATOM 2519 N N . LYS A 1 315 ? 7.716 -1.969 10.777 1.00 39.41 315 LYS A N 1
ATOM 2520 C CA . LYS A 1 315 ? 7.483 -1.920 12.226 1.00 39.41 315 LYS A CA 1
ATOM 2521 C C . LYS A 1 315 ? 6.156 -2.612 12.558 1.00 39.41 315 LYS A C 1
ATOM 2523 O O . LYS A 1 315 ? 5.095 -2.123 12.167 1.00 39.41 315 LYS A O 1
ATOM 2528 N N . PRO A 1 316 ? 6.162 -3.708 13.341 1.00 36.47 316 PRO A N 1
ATOM 2529 C CA . PRO A 1 316 ? 4.930 -4.254 13.893 1.00 36.47 316 PRO A CA 1
ATOM 2530 C C . PRO A 1 316 ? 4.218 -3.155 14.686 1.00 36.47 316 PRO A C 1
ATOM 2532 O O . PRO A 1 316 ? 4.837 -2.521 15.544 1.00 36.47 316 PRO A O 1
ATOM 2535 N N . SER A 1 317 ? 2.930 -2.923 14.415 1.00 42.66 317 SER A N 1
ATOM 2536 C CA . SER A 1 317 ? 2.097 -1.956 15.143 1.00 42.66 317 SER A CA 1
ATOM 2537 C C . SER A 1 317 ? 1.945 -2.372 16.617 1.00 42.66 317 SER A C 1
ATOM 2539 O O . SER A 1 317 ? 0.935 -2.931 17.028 1.00 42.66 317 SER A O 1
ATOM 2541 N N . ARG A 1 318 ? 2.961 -2.112 17.444 1.00 43.12 318 ARG A N 1
ATOM 2542 C CA . ARG A 1 318 ? 2.878 -2.144 18.906 1.00 43.12 318 ARG A CA 1
ATOM 2543 C C . ARG A 1 318 ? 2.756 -0.715 19.404 1.00 43.12 318 ARG A C 1
ATOM 2545 O O . ARG A 1 318 ? 3.760 -0.091 19.721 1.00 43.12 318 ARG A O 1
ATOM 2552 N N . LYS A 1 319 ? 1.526 -0.207 19.479 1.00 39.22 319 LYS A N 1
ATOM 2553 C CA . LYS A 1 319 ? 1.169 0.933 20.340 1.00 39.22 319 LYS A CA 1
ATOM 2554 C C . LYS A 1 319 ? -0.341 0.982 20.598 1.00 39.22 319 LYS A C 1
ATOM 2556 O O . LYS A 1 319 ? -0.986 2.008 20.441 1.00 39.22 319 LYS A O 1
ATOM 2561 N N . ILE A 1 320 ? -0.902 -0.128 21.080 1.00 34.16 320 ILE A N 1
ATOM 2562 C CA . ILE A 1 320 ? -2.101 -0.025 21.919 1.00 34.16 320 ILE A CA 1
ATOM 2563 C C . ILE A 1 320 ? -1.602 0.530 23.253 1.00 34.16 320 ILE A C 1
ATOM 2565 O O . ILE A 1 320 ? -0.896 -0.159 23.988 1.00 34.16 320 ILE A O 1
ATOM 2569 N N . LYS A 1 321 ? -1.892 1.805 23.526 1.00 33.38 321 LYS A N 1
ATOM 2570 C CA . LYS A 1 321 ? -1.618 2.454 24.813 1.00 33.38 321 LYS A CA 1
ATOM 2571 C C . LYS A 1 321 ? -2.300 1.648 25.929 1.00 33.38 321 LYS A C 1
ATOM 2573 O O . LYS A 1 321 ? -3.489 1.806 26.178 1.00 33.38 321 LYS A O 1
ATOM 2578 N N . GLN A 1 322 ? -1.540 0.792 26.610 1.00 30.41 322 GLN A N 1
ATOM 2579 C CA . GLN A 1 322 ? -1.970 0.025 27.788 1.00 30.41 322 GLN A CA 1
ATOM 2580 C C . GLN A 1 322 ? -2.074 0.875 29.072 1.00 30.41 322 GLN A C 1
ATOM 2582 O O . GLN A 1 322 ? -2.243 0.333 30.159 1.00 30.41 322 GLN A O 1
ATOM 2587 N N . GLU A 1 323 ? -2.027 2.206 28.989 1.00 31.38 323 GLU A N 1
ATOM 2588 C CA . GLU A 1 323 ? -1.969 3.071 30.178 1.00 31.38 323 GLU A CA 1
ATOM 2589 C C . GLU A 1 323 ? -3.330 3.471 30.774 1.00 31.38 323 GLU A C 1
ATOM 2591 O O . GLU A 1 323 ? -3.369 4.154 31.793 1.00 31.38 323 GLU A O 1
ATOM 2596 N N . ALA A 1 324 ? -4.459 3.005 30.231 1.00 32.56 324 ALA A N 1
ATOM 2597 C CA . ALA A 1 324 ? -5.785 3.343 30.771 1.00 32.56 324 ALA A CA 1
ATOM 2598 C C . ALA A 1 324 ? -6.455 2.231 31.605 1.00 32.56 324 ALA A C 1
ATOM 2600 O O . ALA A 1 324 ? -7.541 2.452 32.138 1.00 32.56 324 ALA A O 1
ATOM 2601 N N . PHE A 1 325 ? -5.846 1.044 31.743 1.00 31.77 325 PHE A N 1
ATOM 2602 C CA . PHE A 1 325 ? -6.529 -0.128 32.324 1.00 31.77 325 PHE A CA 1
ATOM 2603 C C . PHE A 1 325 ? -6.114 -0.501 33.762 1.00 31.77 325 PHE A C 1
ATOM 2605 O O . PHE A 1 325 ? -6.678 -1.433 34.325 1.00 31.77 325 PHE A O 1
ATOM 2612 N N . LEU A 1 326 ? -5.177 0.215 34.402 1.00 32.47 326 LEU A N 1
ATOM 2613 C CA . LEU A 1 326 ? -4.688 -0.139 35.753 1.00 32.47 326 LEU A CA 1
ATOM 2614 C C . LEU A 1 326 ? -4.610 1.017 36.768 1.00 32.47 326 LEU A C 1
ATOM 2616 O O . LEU A 1 326 ? -3.910 0.919 37.773 1.00 32.47 326 LEU A O 1
ATOM 2620 N N . LYS A 1 327 ? -5.387 2.089 36.587 1.00 35.34 327 LYS A N 1
ATOM 2621 C CA . LYS A 1 327 ? -5.607 3.090 37.648 1.00 35.34 327 LYS A CA 1
ATOM 2622 C C . LYS A 1 327 ? -7.092 3.272 37.933 1.00 35.34 327 LYS A C 1
ATOM 2624 O O . LYS A 1 327 ? -7.670 4.312 37.656 1.00 35.34 327 LYS A O 1
ATOM 2629 N N . ASN A 1 328 ? -7.704 2.246 38.516 1.00 30.83 328 ASN A N 1
ATOM 2630 C CA . ASN A 1 328 ? -8.908 2.439 39.319 1.00 30.83 328 ASN A CA 1
ATOM 2631 C C . ASN A 1 328 ? -8.954 1.412 40.459 1.00 30.83 328 ASN A C 1
ATOM 2633 O O . ASN A 1 328 ? -9.786 0.510 40.485 1.00 30.83 328 ASN A O 1
ATOM 2637 N N . LYS A 1 329 ? -8.018 1.524 41.414 1.00 31.52 329 LYS A N 1
ATOM 2638 C CA . LYS A 1 329 ? -8.226 0.945 42.746 1.00 31.52 329 LYS A CA 1
ATOM 2639 C C . LYS A 1 329 ? -9.254 1.816 43.463 1.00 31.52 329 LYS A C 1
ATOM 2641 O O . LYS A 1 329 ? -8.907 2.724 44.210 1.00 31.52 329 LYS A O 1
ATOM 2646 N N . ARG A 1 330 ? -10.529 1.515 43.235 1.00 29.41 330 ARG A N 1
ATOM 2647 C CA . ARG A 1 330 ? -11.598 1.857 44.167 1.00 29.41 330 ARG A CA 1
ATOM 2648 C C . ARG A 1 330 ? -11.615 0.755 45.227 1.00 29.41 330 ARG A C 1
ATOM 2650 O O . ARG A 1 330 ? -12.138 -0.324 44.993 1.00 29.41 330 ARG A O 1
ATOM 2657 N N . SER A 1 331 ? -10.994 1.017 46.372 1.00 31.31 331 SER A N 1
ATOM 2658 C CA . SER A 1 331 ? -11.372 0.364 47.628 1.00 31.31 331 SER A CA 1
ATOM 2659 C C . SER A 1 331 ? -11.481 1.438 48.702 1.00 31.31 331 SER A C 1
ATOM 2661 O O . SER A 1 331 ? -10.609 1.629 49.540 1.00 31.31 331 SER A O 1
ATOM 2663 N N . GLN A 1 332 ? -12.552 2.212 48.585 1.00 35.31 332 GLN A N 1
ATOM 2664 C CA . GLN A 1 332 ? -13.192 2.919 49.683 1.00 35.31 332 GLN A CA 1
ATOM 2665 C C . GLN A 1 332 ? -14.689 2.672 49.491 1.00 35.31 332 GLN A C 1
ATOM 2667 O O . GLN A 1 332 ? -15.163 2.763 48.358 1.00 35.31 332 GLN A O 1
ATOM 2672 N N . TYR A 1 333 ? -15.376 2.353 50.592 1.00 25.80 333 TYR A N 1
ATOM 2673 C CA . TYR A 1 333 ? -16.734 1.799 50.730 1.00 25.80 333 TYR A CA 1
ATOM 2674 C C . TYR A 1 333 ? -16.836 0.264 50.752 1.00 25.80 333 TYR A C 1
ATOM 2676 O O . TYR A 1 333 ? -17.263 -0.366 49.793 1.00 25.80 333 TYR A O 1
ATOM 2684 N N . ILE A 1 334 ? -16.488 -0.347 51.891 1.00 29.02 334 ILE A N 1
ATOM 2685 C CA . ILE A 1 334 ? -17.425 -0.779 52.958 1.00 29.02 334 ILE A CA 1
ATOM 2686 C C . ILE A 1 334 ? -16.617 -1.668 53.924 1.00 29.02 334 ILE A C 1
ATOM 2688 O O . ILE A 1 334 ? -16.330 -2.823 53.623 1.00 29.02 334 ILE A O 1
ATOM 2692 N N . ARG A 1 335 ? -16.251 -1.125 55.089 1.00 29.75 335 ARG A N 1
ATOM 2693 C CA . ARG A 1 335 ? -16.028 -1.867 56.341 1.00 29.75 335 ARG A CA 1
ATOM 2694 C C . ARG A 1 335 ? -16.227 -0.880 57.482 1.00 29.75 335 ARG A C 1
ATOM 2696 O O . ARG A 1 335 ? -15.276 -0.273 57.938 1.00 29.75 335 ARG A O 1
ATOM 2703 N N . ASP A 1 336 ? -17.481 -0.736 57.882 1.00 29.70 336 ASP A N 1
ATOM 2704 C CA . ASP A 1 336 ? -17.860 -0.288 59.216 1.00 29.70 336 ASP A CA 1
ATOM 2705 C C . ASP A 1 336 ? -19.079 -1.112 59.616 1.00 29.70 336 ASP A C 1
ATOM 2707 O O . ASP A 1 336 ? -20.185 -0.903 59.121 1.00 29.70 336 ASP A O 1
ATOM 2711 N N . THR A 1 337 ? -18.840 -2.150 60.415 1.00 30.42 337 THR A N 1
ATOM 2712 C CA . THR A 1 337 ? -19.688 -2.596 61.531 1.00 30.42 337 THR A CA 1
ATOM 2713 C C . THR A 1 337 ? -19.040 -3.812 62.192 1.00 30.42 337 THR A C 1
ATOM 2715 O O . THR A 1 337 ? -18.524 -4.701 61.521 1.00 30.42 337 THR A O 1
ATOM 2718 N N . SER A 1 338 ? -19.123 -3.835 63.524 1.00 31.75 338 SER A N 1
ATOM 2719 C CA . SER A 1 338 ? -18.629 -4.825 64.497 1.00 31.75 338 SER A CA 1
ATOM 2720 C C . SER A 1 338 ? -17.129 -4.807 64.822 1.00 31.75 338 SER A C 1
ATOM 2722 O O . SER A 1 338 ? -16.278 -5.342 64.117 1.00 31.75 338 SER A O 1
ATOM 2724 N N . GLY A 1 339 ? -16.829 -4.184 65.964 1.00 29.69 339 GLY A N 1
ATOM 2725 C CA . GLY A 1 339 ? -15.584 -4.380 66.680 1.00 29.69 339 GLY A CA 1
ATOM 2726 C C . GLY A 1 339 ? -15.555 -5.686 67.478 1.00 29.69 339 GLY A C 1
ATOM 2727 O O . GLY A 1 339 ? -16.582 -6.277 67.797 1.00 29.69 339 GLY A O 1
ATOM 2728 N N . ASN A 1 340 ? -14.321 -6.012 67.854 1.00 31.38 340 ASN A N 1
ATOM 2729 C CA . ASN A 1 340 ? -13.894 -6.770 69.026 1.00 31.38 340 ASN A CA 1
ATOM 2730 C C . ASN A 1 340 ? -14.134 -8.293 69.051 1.00 31.38 340 ASN A C 1
ATOM 2732 O O . ASN A 1 340 ? -15.173 -8.766 69.497 1.00 31.38 340 ASN A O 1
ATOM 2736 N N . ASN A 1 341 ? -13.092 -9.064 68.713 1.00 31.12 341 ASN A N 1
ATOM 2737 C CA . ASN A 1 341 ? -12.447 -9.949 69.693 1.00 31.12 341 ASN A CA 1
ATOM 2738 C C . ASN A 1 341 ? -11.173 -10.617 69.145 1.00 31.12 341 ASN A C 1
ATOM 2740 O O . ASN A 1 341 ? -11.161 -11.121 68.027 1.00 31.12 341 ASN A O 1
ATOM 2744 N N . GLY A 1 342 ? -10.157 -10.719 70.009 1.00 28.77 342 GLY A N 1
ATOM 2745 C CA . GLY A 1 342 ? -9.256 -11.878 70.053 1.00 28.77 342 GLY A CA 1
ATOM 2746 C C . GLY A 1 342 ? -7.952 -11.770 69.266 1.00 28.77 342 GLY A C 1
ATOM 2747 O O . GLY A 1 342 ? -7.929 -11.896 68.049 1.00 28.77 342 GLY A O 1
ATOM 2748 N N . GLY A 1 343 ? -6.851 -11.580 69.994 1.00 28.12 343 GLY A N 1
ATOM 2749 C CA . GLY A 1 343 ? -5.500 -11.423 69.464 1.00 28.12 343 GLY A CA 1
ATOM 2750 C C . GLY A 1 343 ? -4.938 -12.602 68.666 1.00 28.12 343 GLY A C 1
ATOM 2751 O O . GLY A 1 343 ? -5.371 -13.740 68.802 1.00 28.12 343 GLY A O 1
ATOM 2752 N N . SER A 1 344 ? -3.877 -12.320 67.910 1.00 30.48 344 SER A N 1
ATOM 2753 C CA . SER A 1 344 ? -2.594 -13.037 67.988 1.00 30.48 344 SER A CA 1
ATOM 2754 C C . SER A 1 344 ? -1.527 -12.293 67.184 1.00 30.48 344 SER A C 1
ATOM 2756 O O . SER A 1 344 ? -1.737 -11.903 66.040 1.00 30.48 344 SER A O 1
ATOM 2758 N N . ARG A 1 345 ? -0.377 -12.088 67.835 1.00 33.94 345 ARG A N 1
ATOM 2759 C CA . ARG A 1 345 ? 0.891 -11.617 67.264 1.00 33.94 345 ARG A CA 1
ATOM 2760 C C . ARG A 1 345 ? 1.286 -12.477 66.062 1.00 33.94 345 ARG A C 1
ATOM 2762 O O . ARG A 1 345 ? 1.311 -13.693 66.201 1.00 33.94 345 ARG A O 1
ATOM 2769 N N . LEU A 1 346 ? 1.778 -11.850 64.996 1.00 28.67 346 LEU A N 1
ATOM 2770 C CA . LEU A 1 346 ? 2.989 -12.320 64.321 1.00 28.67 346 LEU A CA 1
ATOM 2771 C C . LEU A 1 346 ? 3.688 -11.138 63.631 1.00 28.67 346 LEU A C 1
ATOM 2773 O O . LEU A 1 346 ? 3.132 -10.487 62.753 1.00 28.67 346 LEU A O 1
ATOM 2777 N N . LEU A 1 347 ? 4.899 -10.851 64.106 1.00 33.41 347 LEU A N 1
ATOM 2778 C CA . LEU A 1 347 ? 5.932 -10.081 63.412 1.00 33.41 347 LEU A CA 1
ATOM 2779 C C . LEU A 1 347 ? 6.551 -10.961 62.313 1.00 33.41 347 LEU A C 1
ATOM 2781 O O . LEU A 1 347 ? 6.515 -12.178 62.474 1.00 33.41 347 LEU A O 1
ATOM 2785 N N . ILE A 1 348 ? 7.131 -10.329 61.281 1.00 31.05 348 ILE A N 1
ATOM 2786 C CA . ILE A 1 348 ? 8.248 -10.723 60.374 1.00 31.05 348 ILE A CA 1
ATOM 2787 C C . ILE A 1 348 ? 8.007 -9.926 59.069 1.00 31.05 348 ILE A C 1
ATOM 2789 O O . ILE A 1 348 ? 7.039 -10.185 58.365 1.00 31.05 348 ILE A O 1
ATOM 2793 N N . LEU A 1 349 ? 8.603 -8.736 58.935 1.00 30.80 349 LEU A N 1
ATOM 2794 C CA . LEU A 1 349 ? 9.932 -8.403 58.379 1.00 30.80 349 LEU A CA 1
ATOM 2795 C C . LEU A 1 349 ? 9.953 -8.306 56.846 1.00 30.80 349 LEU A C 1
ATOM 2797 O O . LEU A 1 349 ? 9.564 -9.226 56.135 1.00 30.80 349 LEU A O 1
ATOM 2801 N N . ASP A 1 350 ? 10.441 -7.145 56.415 1.00 30.95 350 ASP A N 1
ATOM 2802 C CA . ASP A 1 350 ? 10.680 -6.683 55.054 1.00 30.95 350 ASP A CA 1
ATOM 2803 C C . ASP A 1 350 ? 11.536 -7.644 54.215 1.00 30.95 350 ASP A C 1
ATOM 2805 O O . ASP A 1 350 ? 12.521 -8.202 54.701 1.00 30.95 350 ASP A O 1
ATOM 2809 N N . THR A 1 351 ? 11.195 -7.773 52.929 1.00 43.47 351 THR A N 1
ATOM 2810 C CA . THR A 1 351 ? 12.125 -7.722 51.781 1.00 43.47 351 THR A CA 1
ATOM 2811 C C . THR A 1 351 ? 11.365 -7.508 50.479 1.00 43.47 351 THR A C 1
ATOM 2813 O O . THR A 1 351 ? 10.291 -8.129 50.305 1.00 43.47 351 THR A O 1
#

Mean predicted aligned error: 19.77 Å